Protein AF-A0A6M0H2L3-F1 (afdb_monomer)

Organism: NCBI:txid1465809

Mean predicted aligned error: 18.25 Å

Foldseek 3Di:
DALVVQLVVLLVLQVVQDDPVVSVVVSLVLVVQQLVCVVVVHGRVRSCVVVDHSNVVSVVVNVVVVVVVVPDPDDDDDDDPVVVVCVVVVVVCVVVVVVVCVVLPLVVLQVPPDDLVVLVVVLVVVVVVVPVVVVVVVVVLVVLVVVLVVLVVVLVVLLVVLVVVCVVPVVVSVVSNVVSVVSVVVSVVSVVVSVVVVVVVVVVVVVVVVVSVSSVSSSVVSVVVVVVVVVVVVVVVVVVVVVVVVVVVVVVPPPPPDD

pLDDT: mean 74.26, std 17.13, range [34.84, 97.0]

Radius of gyration: 32.37 Å; Cα contacts (8 Å, |Δi|>4): 93; chains: 1; bounding box: 73×39×124 Å

Structure (mmCIF, N/CA/C/O backbone):
data_AF-A0A6M0H2L3-F1
#
_entry.id   AF-A0A6M0H2L3-F1
#
loop_
_atom_site.group_PDB
_atom_site.id
_atom_site.type_symbol
_atom_site.label_atom_id
_atom_site.label_alt_id
_atom_site.label_comp_id
_atom_site.label_asym_id
_atom_site.label_entity_id
_atom_site.label_seq_id
_atom_site.pdbx_PDB_ins_code
_atom_site.Cartn_x
_atom_site.Cartn_y
_atom_site.Cartn_z
_atom_site.occupancy
_atom_site.B_iso_or_equiv
_atom_site.auth_seq_id
_atom_site.auth_comp_id
_atom_site.auth_asym_id
_atom_site.auth_atom_id
_atom_site.pdbx_PDB_model_num
ATOM 1 N N . MET A 1 1 ? -36.515 1.474 21.048 1.00 76.38 1 MET A N 1
ATOM 2 C CA . MET A 1 1 ? -35.548 0.559 20.406 1.00 76.38 1 MET A CA 1
ATOM 3 C C . MET A 1 1 ? -34.179 0.925 20.932 1.00 76.38 1 MET A C 1
ATOM 5 O O . MET A 1 1 ? -33.883 2.113 20.960 1.00 76.38 1 MET A O 1
ATOM 9 N N . ASN A 1 2 ? -33.389 -0.043 21.385 1.00 85.81 2 ASN A N 1
ATOM 10 C CA . ASN A 1 2 ? -32.029 0.212 21.884 1.00 85.81 2 ASN A CA 1
ATOM 11 C C . ASN A 1 2 ? -30.963 -0.064 20.802 1.00 85.81 2 ASN A C 1
ATOM 13 O O . ASN A 1 2 ? -31.273 -0.624 19.746 1.00 85.81 2 ASN A O 1
ATOM 17 N N . ARG A 1 3 ? -29.699 0.307 21.055 1.00 85.50 3 ARG A N 1
ATOM 18 C CA . ARG A 1 3 ? -28.571 0.054 20.135 1.00 85.50 3 ARG A CA 1
ATOM 19 C C . ARG A 1 3 ? -28.470 -1.407 19.684 1.00 85.50 3 ARG A C 1
ATOM 21 O O . ARG A 1 3 ? -28.213 -1.675 18.512 1.00 85.50 3 ARG A O 1
ATOM 28 N N . LYS A 1 4 ? -28.651 -2.356 20.605 1.00 84.19 4 LYS A N 1
ATOM 29 C CA . LYS A 1 4 ? -28.503 -3.793 20.329 1.00 84.19 4 LYS A CA 1
ATOM 30 C C . LYS A 1 4 ? -29.582 -4.282 19.362 1.00 84.19 4 LYS A C 1
ATOM 32 O O . LYS A 1 4 ? -29.254 -4.930 18.374 1.00 84.19 4 LYS A O 1
ATOM 37 N N . GLU A 1 5 ? -30.831 -3.898 19.604 1.00 85.44 5 GLU A N 1
ATOM 38 C CA . GLU A 1 5 ? -31.968 -4.181 18.724 1.00 85.44 5 GLU A CA 1
ATOM 39 C C . GLU A 1 5 ? -31.777 -3.545 17.342 1.00 85.44 5 GLU A C 1
ATOM 41 O O . GLU A 1 5 ? -32.009 -4.199 16.328 1.00 85.44 5 GLU A O 1
ATOM 46 N N . PHE A 1 6 ? -31.297 -2.296 17.282 1.00 91.62 6 PHE A N 1
ATOM 47 C CA . PHE A 1 6 ? -31.013 -1.618 16.015 1.00 91.62 6 PHE A CA 1
ATOM 48 C C . PHE A 1 6 ? -30.009 -2.408 15.162 1.00 91.62 6 PHE A C 1
ATOM 50 O O . PHE A 1 6 ? -30.259 -2.661 13.982 1.00 91.62 6 PHE A O 1
ATOM 57 N N . LEU A 1 7 ? -28.871 -2.790 15.753 1.00 90.88 7 LEU A N 1
ATOM 58 C CA . LEU A 1 7 ? -27.790 -3.480 15.046 1.00 90.88 7 LEU A CA 1
ATOM 59 C C . LEU A 1 7 ? -28.171 -4.915 14.667 1.00 90.88 7 LEU A C 1
ATOM 61 O O . LEU A 1 7 ? -27.765 -5.386 13.609 1.00 90.88 7 LEU A O 1
ATOM 65 N N . GLU A 1 8 ? -28.965 -5.600 15.489 1.00 91.00 8 GLU A N 1
ATOM 66 C CA . GLU A 1 8 ? -29.461 -6.946 15.190 1.00 91.00 8 GLU A CA 1
ATOM 67 C C . GLU A 1 8 ? -30.428 -6.939 14.002 1.00 91.00 8 GLU A C 1
ATOM 69 O O . GLU A 1 8 ? -30.246 -7.704 13.056 1.00 91.00 8 GLU A O 1
ATOM 74 N N . ILE A 1 9 ? -31.379 -6.001 13.990 1.00 90.38 9 ILE A N 1
ATOM 75 C CA . ILE A 1 9 ? -32.305 -5.813 12.869 1.00 90.38 9 ILE A CA 1
ATOM 76 C C . ILE A 1 9 ? -31.536 -5.430 11.598 1.00 90.38 9 ILE A C 1
ATOM 78 O O . ILE A 1 9 ? -31.794 -5.971 10.524 1.00 90.38 9 ILE A O 1
ATOM 82 N N . LEU A 1 10 ? -30.572 -4.509 11.701 1.00 90.94 10 LEU A N 1
ATOM 83 C CA . LEU A 1 10 ? -29.733 -4.120 10.569 1.00 90.94 10 LEU A CA 1
ATOM 84 C C . LEU A 1 10 ? -28.938 -5.316 10.027 1.00 90.94 10 LEU A C 1
ATOM 86 O O . LEU A 1 10 ? -28.869 -5.502 8.814 1.00 90.94 10 LEU A O 1
ATOM 90 N N . ARG A 1 11 ? -28.371 -6.142 10.912 1.00 90.06 11 ARG A N 1
ATOM 91 C CA . ARG A 1 11 ? -27.605 -7.335 10.541 1.00 90.06 11 ARG A CA 1
ATOM 92 C C . ARG A 1 11 ? -28.459 -8.317 9.755 1.00 90.06 11 ARG A C 1
ATOM 94 O O . ARG A 1 11 ? -28.023 -8.755 8.696 1.00 90.06 11 ARG A O 1
ATOM 101 N N . ASP A 1 12 ? -29.661 -8.604 10.242 1.00 91.19 12 ASP A N 1
ATOM 102 C CA . ASP A 1 12 ? -30.597 -9.524 9.594 1.00 91.19 12 ASP A CA 1
ATOM 103 C C . ASP A 1 12 ? -30.925 -9.062 8.164 1.00 91.19 12 ASP A C 1
ATOM 105 O O . ASP A 1 12 ? -30.749 -9.802 7.196 1.00 91.19 12 ASP A O 1
ATOM 109 N N . TYR A 1 13 ? -31.233 -7.771 7.990 1.00 89.50 13 TYR A N 1
ATOM 110 C CA . TYR A 1 13 ? -31.478 -7.207 6.660 1.00 89.50 13 TYR A CA 1
ATOM 111 C C . TYR A 1 13 ? -30.255 -7.235 5.732 1.00 89.50 13 TYR A C 1
ATOM 113 O O . TYR A 1 13 ? -30.426 -7.241 4.508 1.00 89.50 13 TYR A O 1
ATOM 121 N N . LEU A 1 14 ? -29.033 -7.210 6.264 1.00 87.50 14 LEU A N 1
ATOM 122 C CA . LEU A 1 14 ? -27.796 -7.227 5.478 1.00 87.50 14 LEU A CA 1
ATOM 123 C C . LEU A 1 14 ? -27.347 -8.655 5.120 1.00 87.50 14 LEU A C 1
ATOM 125 O O . LEU A 1 14 ? -26.803 -8.851 4.030 1.00 87.50 14 LEU A O 1
ATOM 129 N N . SER A 1 15 ? -27.611 -9.645 5.976 1.00 85.06 15 SER A N 1
ATOM 130 C CA . SER A 1 15 ? -27.212 -11.049 5.780 1.00 85.06 15 SER A CA 1
ATOM 131 C C . SER A 1 15 ? -27.788 -11.685 4.511 1.00 85.06 15 SER A C 1
ATOM 133 O O . SER A 1 15 ? -27.144 -12.543 3.910 1.00 85.06 15 SER A O 1
ATOM 135 N N . ASP A 1 16 ? -28.938 -11.210 4.032 1.00 81.25 16 ASP A N 1
ATOM 136 C CA . ASP A 1 16 ? -29.541 -11.670 2.773 1.00 81.25 16 ASP A CA 1
ATOM 137 C C . ASP A 1 16 ? -28.786 -11.233 1.507 1.00 81.25 16 ASP A C 1
ATOM 139 O O . ASP A 1 16 ? -29.055 -11.727 0.411 1.00 81.25 16 ASP A O 1
ATOM 143 N N . SER A 1 17 ? -27.918 -10.224 1.592 1.00 76.38 17 SER A N 1
ATOM 144 C CA . SER A 1 17 ? -27.345 -9.573 0.401 1.00 76.38 17 SER A CA 1
ATOM 145 C C . SER A 1 17 ? -25.836 -9.377 0.456 1.00 76.38 17 SER A C 1
ATOM 147 O O . SER A 1 17 ? -25.240 -9.083 -0.576 1.00 76.38 17 SER A O 1
ATOM 149 N N . PHE A 1 18 ? -25.217 -9.575 1.618 1.00 78.00 18 PHE A N 1
ATOM 150 C CA . PHE A 1 18 ? -23.784 -9.402 1.828 1.00 78.00 18 PHE A CA 1
ATOM 151 C C . PHE A 1 18 ? -23.175 -10.650 2.453 1.00 78.00 18 PHE A C 1
ATOM 153 O O . PHE A 1 18 ? -23.846 -11.420 3.138 1.00 78.00 18 PHE A O 1
ATOM 160 N N . SER A 1 19 ? -21.882 -10.872 2.226 1.00 74.56 19 SER A N 1
ATOM 161 C CA . SER A 1 19 ? -21.176 -11.940 2.929 1.00 74.56 19 SER A CA 1
ATOM 162 C C . SER A 1 19 ? -21.039 -11.611 4.417 1.00 74.56 19 SER A C 1
ATOM 164 O O . SER A 1 19 ? -20.916 -10.449 4.788 1.00 74.56 19 SER A O 1
ATOM 166 N N . GLU A 1 20 ? -20.950 -12.625 5.282 1.00 68.62 20 GLU A N 1
ATOM 167 C CA . GLU A 1 20 ? -20.770 -12.424 6.735 1.00 68.62 20 GLU A CA 1
ATOM 168 C C . GLU A 1 20 ? -19.616 -11.473 7.106 1.00 68.62 20 GLU A C 1
ATOM 170 O O . GLU A 1 20 ? -19.663 -10.809 8.139 1.00 68.62 20 GLU A O 1
ATOM 175 N N . ASN A 1 21 ? -18.568 -11.388 6.278 1.00 56.59 21 ASN A N 1
ATOM 176 C CA . ASN A 1 21 ? -17.474 -10.446 6.517 1.00 56.59 21 ASN A CA 1
ATOM 177 C C . ASN A 1 21 ? -17.897 -8.999 6.234 1.00 56.59 21 ASN A C 1
ATOM 179 O O . ASN A 1 21 ? -17.605 -8.125 7.038 1.00 56.59 21 ASN A O 1
ATOM 183 N N . GLU A 1 22 ? -18.596 -8.762 5.125 1.00 68.31 22 GLU A N 1
ATOM 184 C CA . GLU A 1 22 ? -19.101 -7.439 4.745 1.00 68.31 22 GLU A CA 1
ATOM 185 C C . GLU A 1 22 ? -20.187 -6.976 5.712 1.00 68.31 22 GLU A C 1
ATOM 187 O O . GLU A 1 22 ? -20.139 -5.846 6.182 1.00 68.31 22 GLU A O 1
ATOM 192 N N . VAL A 1 23 ? -21.105 -7.873 6.091 1.00 78.00 23 VAL A N 1
ATOM 193 C CA . VAL A 1 23 ? -22.093 -7.607 7.143 1.00 78.00 23 VAL A CA 1
ATOM 194 C C . VAL A 1 23 ? -21.379 -7.211 8.433 1.00 78.00 23 VAL A C 1
ATOM 196 O O . VAL A 1 23 ? -21.709 -6.193 9.030 1.00 78.00 23 VAL A O 1
ATOM 199 N N . SER A 1 24 ? -20.367 -7.974 8.857 1.00 73.69 24 SER A N 1
ATOM 200 C CA . SER A 1 24 ? -19.621 -7.666 10.079 1.00 73.69 24 SER A CA 1
ATOM 201 C C . SER A 1 24 ? -18.865 -6.339 10.016 1.00 73.69 24 SER A C 1
ATOM 203 O O . SER A 1 24 ? -18.685 -5.725 11.067 1.00 73.69 24 SER A O 1
ATOM 205 N N . ASP A 1 25 ? -18.374 -5.932 8.848 1.00 73.12 25 ASP A N 1
ATOM 206 C CA . ASP A 1 25 ? -17.677 -4.658 8.684 1.00 73.12 25 ASP A CA 1
ATOM 207 C C . ASP A 1 25 ? -18.675 -3.490 8.703 1.00 73.12 25 ASP A C 1
ATOM 209 O O . ASP A 1 25 ? -18.479 -2.554 9.471 1.00 73.12 25 ASP A O 1
ATOM 213 N N . ILE A 1 26 ? -19.808 -3.604 8.002 1.00 81.56 26 ILE A N 1
ATOM 214 C CA . ILE A 1 26 ? -20.885 -2.600 8.040 1.00 81.56 26 ILE A CA 1
ATOM 215 C C . ILE A 1 26 ? -21.424 -2.432 9.465 1.00 81.56 26 ILE A C 1
ATOM 217 O O . ILE A 1 26 ? -21.546 -1.315 9.959 1.00 81.56 26 ILE A O 1
ATOM 221 N N . ILE A 1 27 ? -21.725 -3.534 10.158 1.00 87.88 27 ILE A N 1
ATOM 222 C CA . ILE A 1 27 ? -22.229 -3.478 11.536 1.00 87.88 27 ILE A CA 1
ATOM 223 C C . ILE A 1 27 ? -21.221 -2.801 12.468 1.00 87.88 27 ILE A C 1
ATOM 225 O O . ILE A 1 27 ? -21.632 -2.027 13.329 1.00 87.88 27 ILE A O 1
ATOM 229 N N . ARG A 1 28 ? -19.915 -3.018 12.266 1.00 81.62 28 ARG A N 1
ATOM 230 C CA . ARG A 1 28 ? -18.865 -2.358 13.054 1.00 81.62 28 ARG A CA 1
ATOM 231 C C . ARG A 1 28 ? -18.855 -0.842 12.852 1.00 81.62 28 ARG A C 1
ATOM 233 O O . ARG A 1 28 ? -18.643 -0.122 13.823 1.00 81.62 28 ARG A O 1
ATOM 240 N N . ASP A 1 29 ? -19.092 -0.363 11.634 1.00 81.38 29 ASP A N 1
ATOM 241 C CA . ASP A 1 29 ? -19.128 1.074 11.338 1.00 81.38 29 ASP A CA 1
ATOM 242 C C . ASP A 1 29 ? -20.314 1.760 12.035 1.00 81.38 29 ASP A C 1
ATOM 244 O O . ASP A 1 29 ? -20.161 2.820 12.648 1.00 81.38 29 ASP A O 1
ATOM 248 N N . TYR A 1 30 ? -21.492 1.127 12.011 1.00 85.62 30 TYR A N 1
ATOM 249 C CA . TYR A 1 30 ? -22.660 1.631 12.738 1.00 85.62 30 TYR A CA 1
ATOM 250 C C . TYR A 1 30 ? -22.474 1.532 14.255 1.00 85.62 30 TYR A C 1
ATOM 252 O O . TYR A 1 30 ? -22.852 2.451 14.975 1.00 85.62 30 TYR A O 1
ATOM 260 N N . GLU A 1 31 ? -21.839 0.474 14.758 1.00 84.56 31 GLU A N 1
ATOM 261 C CA . GLU A 1 31 ? -21.476 0.358 16.173 1.00 84.56 31 GLU A CA 1
ATOM 262 C C . GLU A 1 31 ? -20.514 1.483 16.612 1.00 84.56 31 GLU A C 1
ATOM 264 O O . GLU A 1 31 ? -20.735 2.097 17.656 1.00 84.56 31 GLU A O 1
ATOM 269 N N . GLU A 1 32 ? -19.511 1.839 15.794 1.00 81.00 32 GLU A N 1
ATOM 270 C CA . GLU A 1 32 ? -18.632 2.999 16.036 1.00 81.00 32 GLU A CA 1
ATOM 271 C C . GLU A 1 32 ? -19.426 4.315 16.075 1.00 81.00 32 GLU A C 1
ATOM 273 O O . GLU A 1 32 ? -19.153 5.176 16.914 1.00 81.00 32 GLU A O 1
ATOM 278 N N . PHE A 1 33 ? -20.450 4.470 15.231 1.00 81.75 33 PHE A N 1
ATOM 279 C CA . PHE A 1 33 ? -21.332 5.640 15.262 1.00 81.75 33 PHE A CA 1
ATOM 280 C C . PHE A 1 33 ? -22.094 5.761 16.588 1.00 81.75 33 PHE A C 1
ATOM 282 O O . PHE A 1 33 ? -22.128 6.839 17.185 1.00 81.75 33 PHE A O 1
ATOM 289 N N . PHE A 1 34 ? -22.656 4.654 17.083 1.00 84.31 34 PHE A N 1
ATOM 290 C CA . PHE A 1 34 ? -23.323 4.628 18.385 1.00 84.31 34 PHE A CA 1
ATOM 291 C C . PHE A 1 34 ? -22.373 4.967 19.531 1.00 84.31 34 PHE A C 1
ATOM 293 O O . PHE A 1 34 ? -22.705 5.781 20.389 1.00 84.31 34 PHE A O 1
ATOM 300 N N . LEU A 1 35 ? -21.171 4.395 19.520 1.00 77.44 35 LEU A N 1
ATOM 301 C CA . LEU A 1 35 ? -20.162 4.674 20.538 1.00 77.44 35 LEU A CA 1
ATOM 302 C C . LEU A 1 35 ? -19.713 6.144 20.514 1.00 77.44 35 LEU A C 1
ATOM 304 O O . LEU A 1 35 ? -19.435 6.715 21.565 1.00 77.44 35 LEU A O 1
ATOM 308 N N . ASN A 1 36 ? -19.639 6.777 19.337 1.00 75.62 36 ASN A N 1
ATOM 309 C CA . ASN A 1 36 ? -19.290 8.197 19.227 1.00 75.62 36 ASN A CA 1
ATOM 310 C C . ASN A 1 36 ? -20.392 9.073 19.836 1.00 75.62 36 ASN A C 1
ATOM 312 O O . ASN A 1 36 ? -20.087 9.996 20.585 1.00 75.62 36 ASN A O 1
ATOM 316 N N . GLY A 1 37 ? -21.662 8.753 19.570 1.00 78.31 37 GLY A N 1
ATOM 317 C CA . GLY A 1 37 ? -22.794 9.458 20.173 1.00 78.31 37 GLY A CA 1
ATOM 318 C C . GLY A 1 37 ? -22.851 9.303 21.696 1.00 78.31 37 GLY A C 1
ATOM 319 O O . GLY A 1 37 ? -23.100 10.282 22.395 1.00 78.31 37 GLY A O 1
ATOM 320 N N . GLU A 1 38 ? -22.544 8.113 22.214 1.00 78.38 38 GLU A N 1
ATOM 321 C CA . GLU A 1 38 ? -22.467 7.849 23.657 1.00 78.38 38 GLU A CA 1
ATOM 322 C C . GLU A 1 38 ? -21.340 8.662 24.323 1.00 78.38 38 GLU A C 1
ATOM 324 O O . GLU A 1 38 ? -21.546 9.262 25.377 1.00 78.38 38 GLU A O 1
ATOM 329 N N . LEU A 1 39 ? -20.170 8.782 23.677 1.00 68.56 39 LEU A N 1
ATOM 330 C CA . LEU A 1 39 ? -19.074 9.646 24.149 1.00 68.56 39 LEU A CA 1
ATOM 331 C C . LEU A 1 39 ? -19.423 11.143 24.128 1.00 68.56 39 LEU A C 1
ATOM 333 O O . LEU A 1 39 ? -18.859 11.910 24.906 1.00 68.56 39 LEU A O 1
ATOM 337 N N . GLU A 1 40 ? -20.332 11.560 23.248 1.00 73.44 40 GLU A N 1
ATOM 338 C CA . GLU A 1 40 ? -20.878 12.921 23.193 1.00 73.44 40 GLU A CA 1
ATOM 339 C C . GLU A 1 40 ? -22.026 13.148 24.196 1.00 73.44 40 GLU A C 1
ATOM 341 O O . GLU A 1 40 ? -22.592 14.240 24.241 1.00 73.44 40 GLU A O 1
ATOM 346 N N . GLY A 1 41 ? -22.383 12.139 24.999 1.00 73.81 41 GLY A N 1
ATOM 347 C CA . GLY A 1 41 ? -23.463 12.215 25.985 1.00 73.81 41 GLY A CA 1
ATOM 348 C C . GLY A 1 41 ? -24.872 12.091 25.394 1.00 73.81 41 GLY A C 1
ATOM 349 O O . GLY A 1 41 ? -25.844 12.457 26.052 1.00 73.81 41 GLY A O 1
ATOM 350 N N . LYS A 1 42 ? -25.014 11.601 24.155 1.00 82.50 42 LYS A N 1
ATOM 351 C CA . LYS A 1 42 ? -26.319 11.375 23.513 1.00 82.50 42 LYS A CA 1
ATOM 352 C C . LYS A 1 42 ? -26.884 10.011 23.907 1.00 82.50 42 LYS A C 1
ATOM 354 O O . LYS A 1 42 ? -26.154 9.026 23.968 1.00 82.50 42 LYS A O 1
ATOM 359 N N . SER A 1 43 ? -28.200 9.943 24.108 1.00 83.56 43 SER A N 1
ATOM 360 C CA . SER A 1 43 ? -28.907 8.676 24.328 1.00 83.56 43 SER A CA 1
ATOM 361 C C . SER A 1 43 ? -29.033 7.861 23.036 1.00 83.56 43 SER A C 1
ATOM 363 O O . SER A 1 43 ? -29.122 8.428 21.942 1.00 83.56 43 SER A O 1
ATOM 365 N N . ASP A 1 44 ? -29.130 6.533 23.165 1.00 82.06 44 ASP A N 1
ATOM 366 C CA . ASP A 1 44 ? -29.370 5.602 22.049 1.00 82.06 44 ASP A CA 1
ATOM 367 C C . ASP A 1 44 ? -30.534 6.048 21.152 1.00 82.06 44 ASP A C 1
ATOM 369 O O . ASP A 1 44 ? -30.438 5.996 19.929 1.00 82.06 44 ASP A O 1
ATOM 373 N N . GLU A 1 45 ? -31.621 6.543 21.742 1.00 85.06 45 GLU A N 1
ATOM 374 C CA . GLU A 1 45 ? -32.814 7.002 21.020 1.00 85.06 45 GLU A CA 1
ATOM 375 C C . GLU A 1 45 ? -32.530 8.215 20.125 1.00 85.06 45 GLU A C 1
ATOM 377 O O . GLU A 1 45 ? -33.016 8.296 18.992 1.00 85.06 45 GLU A O 1
ATOM 382 N N . THR A 1 46 ? -31.692 9.136 20.604 1.00 83.81 46 THR A N 1
ATOM 383 C CA . THR A 1 46 ? -31.273 10.330 19.857 1.00 83.81 46 THR A CA 1
ATOM 384 C C . THR A 1 46 ? -30.376 9.939 18.681 1.00 83.81 46 THR A C 1
ATOM 386 O O . THR A 1 46 ? -30.497 10.474 17.575 1.00 83.81 46 THR A O 1
ATOM 389 N N . ILE A 1 47 ? -29.496 8.961 18.901 1.00 86.06 47 ILE A N 1
ATOM 390 C CA . ILE A 1 47 ? -28.592 8.425 17.881 1.00 86.06 47 ILE A CA 1
ATOM 391 C C . ILE A 1 47 ? -29.388 7.670 16.806 1.00 86.06 47 ILE A C 1
ATOM 393 O O . ILE A 1 47 ? -29.198 7.920 15.617 1.00 86.06 47 ILE A O 1
ATOM 397 N N . ILE A 1 48 ? -30.338 6.816 17.203 1.00 88.81 48 ILE A N 1
ATO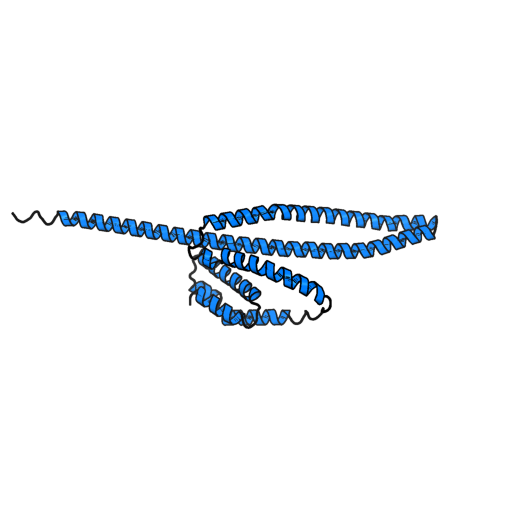M 398 C CA . ILE A 1 48 ? -31.232 6.083 16.287 1.00 88.81 48 ILE A CA 1
ATOM 399 C C . ILE A 1 48 ? -32.046 7.054 15.434 1.00 88.81 48 ILE A C 1
ATOM 401 O O . ILE A 1 48 ? -32.140 6.881 14.220 1.00 88.81 48 ILE A O 1
ATOM 405 N N . SER A 1 49 ? -32.588 8.107 16.047 1.00 84.31 49 SER A N 1
ATOM 406 C CA . SER A 1 49 ? -33.346 9.139 15.331 1.00 84.31 49 SER A CA 1
ATOM 407 C C . SER A 1 49 ? -32.491 9.869 14.290 1.00 84.31 49 SER A C 1
ATOM 409 O O . SER A 1 49 ? -32.998 10.252 13.239 1.00 84.31 49 SER A O 1
ATOM 411 N N . SER A 1 50 ? -31.188 10.014 14.554 1.00 84.19 50 SER A N 1
ATOM 412 C CA . SER A 1 50 ? -30.226 10.637 13.635 1.00 84.19 50 SER A CA 1
ATOM 413 C C . SER A 1 50 ? -29.824 9.712 12.479 1.00 84.19 50 SER A C 1
ATOM 415 O O . SER A 1 50 ? -29.563 10.182 11.375 1.00 84.19 50 SER A O 1
ATOM 417 N N . LEU A 1 51 ? -29.774 8.400 12.725 1.00 84.88 51 LEU A N 1
ATOM 418 C CA . LEU A 1 51 ? -29.434 7.376 11.731 1.00 84.88 51 LEU A CA 1
ATOM 419 C C . LEU A 1 51 ? -30.611 7.009 10.815 1.00 84.88 51 LEU A C 1
ATOM 421 O O . LEU A 1 51 ? -30.405 6.621 9.666 1.00 84.88 51 LEU A O 1
ATOM 425 N N . GLY A 1 52 ? -31.844 7.118 11.311 1.00 85.44 52 GLY A N 1
ATOM 426 C CA . GLY A 1 52 ? -33.043 6.674 10.605 1.00 85.44 52 GLY A CA 1
ATOM 427 C C . GLY A 1 52 ? -33.328 5.182 10.808 1.00 85.44 52 GLY A C 1
ATOM 428 O O . GLY A 1 52 ? -32.926 4.585 11.803 1.00 85.44 52 GLY A O 1
ATOM 429 N N . SER A 1 53 ? -34.080 4.558 9.892 1.00 88.88 53 SER A N 1
ATOM 430 C CA . SER A 1 53 ? -34.496 3.157 10.064 1.00 88.88 53 SER A CA 1
ATOM 431 C C . SER A 1 53 ? -33.426 2.162 9.571 1.00 88.88 53 SER A C 1
ATOM 433 O O . SER A 1 53 ? -32.896 2.344 8.468 1.00 88.88 53 SER A O 1
ATOM 435 N N . PRO A 1 54 ? -33.156 1.062 10.306 1.00 88.56 54 PRO A N 1
ATOM 436 C CA . PRO A 1 54 ? -32.168 0.052 9.900 1.00 88.56 54 PRO A CA 1
ATOM 437 C C . PRO A 1 54 ? -32.521 -0.606 8.556 1.00 88.56 54 PRO A C 1
ATOM 439 O O . PRO A 1 54 ? -31.645 -0.931 7.756 1.00 88.56 54 PRO A O 1
ATOM 442 N N . LYS A 1 55 ? -33.817 -0.726 8.248 1.00 88.25 55 LYS A N 1
ATOM 443 C CA . LYS A 1 55 ? -34.304 -1.244 6.964 1.00 88.25 55 LYS A CA 1
ATOM 444 C C . LYS A 1 55 ? -33.974 -0.313 5.793 1.00 88.25 55 LYS A C 1
ATOM 446 O O . LYS A 1 55 ? -33.610 -0.786 4.717 1.00 88.25 55 LYS A O 1
ATOM 451 N N . THR A 1 56 ? -34.111 1.001 5.986 1.00 88.25 56 THR A N 1
ATOM 452 C CA . THR A 1 56 ? -33.775 2.002 4.959 1.00 88.25 56 THR A CA 1
ATOM 453 C C . THR A 1 56 ? -32.284 1.958 4.653 1.00 88.25 56 THR A C 1
ATOM 455 O O . THR A 1 56 ? -31.907 1.818 3.493 1.00 88.25 56 THR A O 1
ATOM 458 N N . ILE A 1 57 ? -31.460 1.952 5.703 1.00 88.31 57 ILE A N 1
ATOM 459 C CA . ILE A 1 57 ? -30.002 1.853 5.611 1.00 88.31 57 ILE A CA 1
ATOM 460 C C . ILE A 1 57 ? -29.580 0.613 4.815 1.00 88.31 57 ILE A C 1
ATOM 462 O O . ILE A 1 57 ? -28.826 0.720 3.849 1.00 88.31 57 ILE A O 1
ATOM 466 N N . ALA A 1 58 ? -30.110 -0.563 5.167 1.00 88.62 58 ALA A N 1
ATOM 467 C CA . ALA A 1 58 ? -29.786 -1.801 4.465 1.00 88.62 58 ALA A CA 1
ATOM 468 C C . ALA A 1 58 ? -30.157 -1.742 2.974 1.00 88.62 58 ALA A C 1
ATOM 470 O O . ALA A 1 58 ? -29.392 -2.193 2.123 1.00 88.62 58 ALA A O 1
ATOM 471 N N . ASN A 1 59 ? -31.313 -1.168 2.636 1.00 86.81 59 ASN A N 1
ATOM 472 C CA . ASN A 1 59 ? -31.741 -1.024 1.244 1.00 86.81 59 ASN A CA 1
ATOM 473 C C . ASN A 1 59 ? -30.867 -0.046 0.450 1.00 86.81 59 ASN A C 1
ATOM 475 O O . ASN A 1 59 ? -30.595 -0.293 -0.728 1.00 86.81 59 ASN A O 1
ATOM 479 N N . ASP A 1 60 ? -30.416 1.038 1.076 1.00 86.12 60 ASP A N 1
ATOM 480 C CA . ASP A 1 60 ? -29.528 2.009 0.442 1.00 86.12 60 ASP A CA 1
ATOM 481 C C . ASP A 1 60 ? -28.143 1.399 0.177 1.00 86.12 60 ASP A C 1
ATOM 483 O O . ASP A 1 60 ? -27.671 1.454 -0.961 1.00 86.12 60 ASP A O 1
ATOM 487 N N . LEU A 1 61 ? -27.572 0.678 1.150 1.00 85.94 61 LEU A N 1
ATOM 488 C CA . LEU A 1 61 ? -26.322 -0.083 0.995 1.00 85.94 61 LEU A CA 1
ATOM 489 C C . LEU A 1 61 ? -26.410 -1.123 -0.134 1.00 85.94 61 LEU A C 1
ATOM 491 O O . LEU A 1 61 ? -25.508 -1.234 -0.968 1.00 85.94 61 LEU A O 1
ATOM 495 N N . LYS A 1 62 ? -27.527 -1.862 -0.218 1.00 86.31 62 LYS A N 1
ATOM 496 C CA . LYS A 1 62 ? -27.793 -2.814 -1.317 1.00 86.31 62 LYS A CA 1
ATOM 497 C C . LYS A 1 62 ? -27.833 -2.119 -2.674 1.00 86.31 62 LYS A C 1
ATOM 499 O O . LYS A 1 62 ? -27.320 -2.652 -3.659 1.00 86.31 62 LYS A O 1
ATOM 504 N N . ARG A 1 63 ? -28.438 -0.932 -2.747 1.00 81.88 63 ARG A N 1
ATOM 505 C CA . ARG A 1 63 ? -28.546 -0.151 -3.986 1.00 81.88 63 ARG A CA 1
ATOM 506 C C . ARG A 1 63 ? -27.194 0.408 -4.429 1.00 81.88 63 ARG A C 1
ATOM 508 O O . ARG A 1 63 ? -26.928 0.433 -5.631 1.00 81.88 63 ARG A O 1
ATOM 515 N N . GLU A 1 64 ? -26.360 0.836 -3.487 1.00 75.19 64 GLU A N 1
ATOM 516 C CA . GLU A 1 64 ? -25.009 1.328 -3.759 1.00 75.19 64 GLU A CA 1
ATOM 517 C C . GLU A 1 64 ? -24.093 0.212 -4.263 1.00 75.19 64 GLU A C 1
ATOM 519 O O . GLU A 1 64 ? -23.495 0.361 -5.327 1.00 75.19 64 GLU A O 1
ATOM 524 N N . MET A 1 65 ? -24.063 -0.949 -3.602 1.00 65.88 65 MET A N 1
ATOM 525 C CA . MET A 1 65 ? -23.232 -2.073 -4.055 1.00 65.88 65 MET A CA 1
ATOM 526 C C . MET A 1 65 ? -23.697 -2.667 -5.389 1.00 65.88 65 MET A C 1
ATOM 528 O O . MET A 1 65 ? -22.871 -2.938 -6.261 1.00 65.88 65 MET A O 1
ATOM 532 N N . LYS A 1 66 ? -25.011 -2.735 -5.641 1.00 63.00 66 LYS A N 1
ATOM 533 C CA . LYS A 1 66 ? -25.543 -3.190 -6.937 1.00 63.00 66 LYS A CA 1
ATOM 534 C C . LYS A 1 66 ? -25.164 -2.272 -8.111 1.00 63.00 66 LYS A C 1
ATOM 536 O O . LYS A 1 66 ? -25.132 -2.736 -9.248 1.00 63.00 66 LYS A O 1
ATOM 541 N N . LYS A 1 67 ? -24.866 -0.988 -7.871 1.00 54.41 67 LYS A N 1
ATOM 542 C CA . LYS A 1 67 ? -24.310 -0.084 -8.899 1.00 54.41 67 LYS A CA 1
ATOM 543 C C . LYS A 1 67 ? -22.816 -0.323 -9.144 1.00 54.41 67 LYS A C 1
ATOM 545 O O . LYS A 1 67 ? -22.355 -0.109 -10.263 1.00 54.41 67 LYS A O 1
ATOM 550 N N . SER A 1 68 ? -22.085 -0.792 -8.136 1.00 48.03 68 SER A N 1
ATOM 551 C CA . SER A 1 68 ? -20.649 -1.098 -8.195 1.00 48.03 68 SER A CA 1
ATOM 552 C C . SER A 1 68 ? -20.342 -2.409 -8.931 1.00 48.03 68 SER A C 1
ATOM 554 O O . SER A 1 68 ? -19.326 -2.505 -9.619 1.00 48.03 68 SER A O 1
ATOM 556 N N . ASP A 1 69 ? -21.240 -3.395 -8.847 1.00 44.31 69 ASP A N 1
ATOM 557 C CA . ASP A 1 69 ? -21.046 -4.743 -9.412 1.00 44.31 69 ASP A CA 1
ATOM 558 C C . ASP A 1 69 ? -21.265 -4.854 -10.933 1.00 44.31 69 ASP A C 1
ATOM 560 O O . ASP A 1 69 ? -20.942 -5.875 -11.542 1.00 44.31 69 ASP A O 1
ATOM 564 N N . VAL A 1 70 ? -21.765 -3.805 -11.596 1.00 45.50 70 VAL A N 1
ATOM 565 C CA . VAL A 1 70 ? -22.002 -3.829 -13.055 1.00 45.50 70 VAL A CA 1
ATOM 566 C C . VAL A 1 70 ? -20.693 -3.708 -13.867 1.00 45.50 70 VAL A C 1
ATOM 568 O O . VAL A 1 70 ? -20.689 -3.996 -15.060 1.00 45.50 70 VAL A O 1
ATOM 571 N N . ASN A 1 71 ? -19.556 -3.370 -13.240 1.00 41.47 71 ASN A N 1
ATOM 572 C CA . ASN A 1 71 ? -18.299 -3.039 -13.935 1.00 41.47 71 ASN A CA 1
ATOM 573 C C . ASN A 1 71 ? -17.132 -4.038 -13.775 1.00 41.47 71 ASN A C 1
ATOM 575 O O . ASN A 1 71 ? -16.007 -3.720 -14.159 1.00 41.47 71 ASN A O 1
ATOM 579 N N . SER A 1 72 ? -17.338 -5.244 -13.238 1.00 39.06 72 SER A N 1
ATOM 580 C CA . SER A 1 72 ? -16.214 -6.141 -12.900 1.00 39.06 72 SER A CA 1
ATOM 581 C C . SER A 1 72 ? -16.396 -7.600 -13.335 1.00 39.06 72 SER A C 1
ATOM 583 O O . SER A 1 72 ? -16.075 -8.532 -12.604 1.00 39.06 72 SER A O 1
ATOM 585 N N . ASN A 1 73 ? -16.819 -7.835 -14.580 1.00 35.81 73 ASN A N 1
ATOM 586 C CA . ASN A 1 73 ? -16.828 -9.180 -15.171 1.00 35.81 73 ASN A CA 1
ATOM 587 C C . ASN A 1 73 ? -15.722 -9.378 -16.216 1.00 35.81 73 ASN A C 1
ATOM 589 O O . ASN A 1 73 ? -16.000 -9.559 -17.398 1.00 35.81 73 ASN A O 1
ATOM 593 N N . GLN A 1 74 ? -14.454 -9.419 -15.786 1.00 37.88 74 GLN A N 1
ATOM 594 C CA . GLN A 1 74 ? -13.398 -10.021 -16.609 1.00 37.88 74 GLN A CA 1
ATOM 595 C C . GLN A 1 74 ? -12.180 -10.491 -15.793 1.00 37.88 74 GLN A C 1
ATOM 597 O O . GLN A 1 74 ? -11.265 -9.720 -15.530 1.00 37.88 74 GLN A O 1
ATOM 602 N N . LYS A 1 75 ? -12.158 -11.782 -15.421 1.00 34.84 75 LYS A N 1
ATOM 603 C CA . LYS A 1 75 ? -10.987 -12.693 -15.503 1.00 34.84 75 LYS A CA 1
ATOM 604 C C . LYS A 1 75 ? -11.244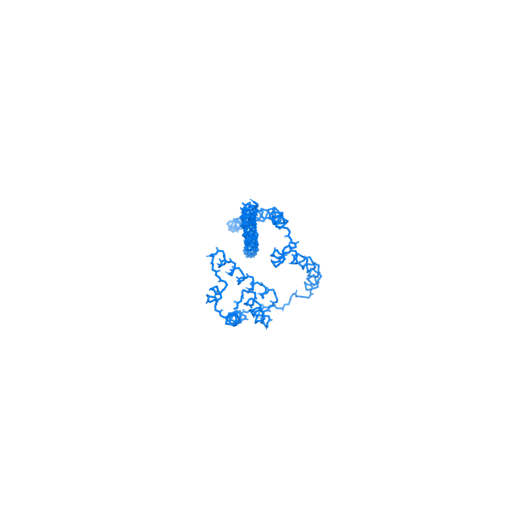 -13.992 -14.734 1.00 34.84 75 LYS A C 1
ATOM 606 O O . LYS A 1 75 ? -11.220 -14.034 -13.508 1.00 34.84 75 LYS A O 1
ATOM 611 N N . LYS A 1 76 ? -11.400 -15.089 -15.472 1.00 41.91 76 LYS A N 1
ATOM 612 C CA . LYS A 1 76 ? -11.270 -16.461 -14.972 1.00 41.91 76 LYS A CA 1
ATOM 613 C C . LYS A 1 76 ? -10.328 -17.183 -15.927 1.00 41.91 76 LYS A C 1
ATOM 615 O O . LYS A 1 76 ? -10.765 -17.425 -17.038 1.00 41.91 76 LYS A O 1
ATOM 620 N N . ASP A 1 77 ? -9.080 -17.454 -15.522 1.00 49.53 77 ASP A N 1
ATOM 621 C CA . ASP A 1 77 ? -8.458 -18.790 -15.680 1.00 49.53 77 ASP A CA 1
ATOM 622 C C . ASP A 1 77 ? -7.016 -18.912 -15.123 1.00 49.53 77 ASP A C 1
ATOM 624 O O . ASP A 1 77 ? -6.063 -19.172 -15.843 1.00 49.53 77 ASP A O 1
ATOM 628 N N . TYR A 1 78 ? -6.822 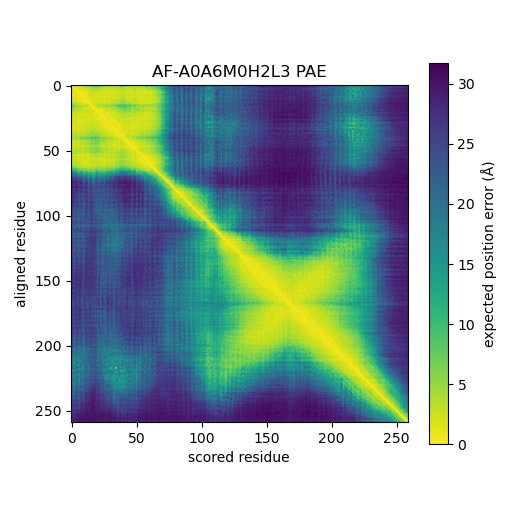-18.757 -13.806 1.00 44.44 78 TYR A N 1
ATOM 629 C CA . TYR A 1 78 ? -5.561 -19.173 -13.138 1.00 44.44 78 TYR A CA 1
ATOM 630 C C . TYR A 1 78 ? -5.811 -19.893 -11.794 1.00 44.44 78 TYR A C 1
ATOM 632 O O . TYR A 1 78 ? -4.939 -20.011 -10.936 1.00 44.44 78 TYR A O 1
ATOM 640 N N . GLY A 1 79 ? -7.045 -20.358 -11.569 1.00 48.78 79 GLY A N 1
ATOM 641 C CA . GLY A 1 79 ? -7.583 -20.604 -10.228 1.00 48.78 79 GLY A CA 1
ATOM 642 C C . GLY A 1 79 ? -7.599 -22.047 -9.725 1.00 48.78 79 GLY A C 1
ATOM 643 O O . GLY A 1 79 ? -8.191 -22.271 -8.678 1.00 48.78 79 GLY A O 1
ATOM 644 N N . ARG A 1 80 ? -7.039 -23.053 -10.411 1.00 54.12 80 ARG A N 1
ATOM 645 C CA . ARG A 1 80 ? -7.158 -24.453 -9.930 1.00 54.12 80 ARG A CA 1
ATOM 646 C C . ARG A 1 80 ? -6.072 -24.867 -8.936 1.00 54.12 80 ARG A C 1
ATOM 648 O O . ARG A 1 80 ? -6.396 -25.501 -7.935 1.00 54.12 80 ARG A O 1
ATOM 655 N N . GLU A 1 81 ? -4.828 -24.454 -9.147 1.00 53.97 81 GLU A N 1
ATOM 656 C CA . GLU A 1 81 ? -3.705 -24.804 -8.260 1.00 53.97 81 GLU A CA 1
ATOM 657 C C . GLU A 1 81 ? -3.622 -23.857 -7.050 1.00 53.97 81 GLU A C 1
ATOM 659 O O . GLU A 1 81 ? -3.585 -24.303 -5.901 1.00 53.97 81 GLU A O 1
ATOM 664 N N . ALA A 1 82 ? -3.777 -22.547 -7.276 1.00 51.94 82 ALA A N 1
ATOM 665 C CA . ALA A 1 82 ? -3.853 -21.549 -6.206 1.00 51.94 82 ALA A CA 1
ATOM 666 C C . ALA A 1 82 ? -5.022 -21.806 -5.232 1.00 51.94 82 ALA A C 1
ATOM 668 O O . ALA A 1 82 ? -4.890 -21.584 -4.031 1.00 51.94 82 ALA A O 1
ATOM 669 N N . LYS A 1 83 ? -6.154 -22.345 -5.710 1.00 57.34 83 LYS A N 1
ATOM 670 C CA . LYS A 1 83 ? -7.339 -22.646 -4.883 1.00 57.34 83 LYS A CA 1
ATOM 671 C C . LYS A 1 83 ? -7.152 -23.873 -3.991 1.00 57.34 83 LYS A C 1
ATOM 673 O O . LYS A 1 83 ? -7.746 -23.920 -2.916 1.00 57.34 83 LYS A O 1
ATOM 678 N N . LYS A 1 84 ? -6.295 -24.827 -4.372 1.00 65.81 84 LYS A N 1
ATOM 679 C CA . LYS A 1 84 ? -5.907 -25.950 -3.499 1.00 65.81 84 LYS A CA 1
ATOM 680 C C . LYS A 1 84 ? -4.980 -25.486 -2.375 1.00 65.81 84 LYS A C 1
ATOM 682 O O . LYS A 1 84 ? -5.201 -25.854 -1.221 1.00 65.81 84 LYS A O 1
ATOM 687 N N . ILE A 1 85 ? -3.992 -24.642 -2.694 1.00 60.50 85 ILE A N 1
ATOM 688 C CA . ILE A 1 85 ? -3.064 -24.071 -1.704 1.00 60.50 85 ILE A CA 1
ATOM 689 C C . ILE A 1 85 ? -3.822 -23.139 -0.751 1.00 60.50 85 ILE A C 1
ATOM 691 O O . ILE A 1 85 ? -3.737 -23.308 0.466 1.00 60.50 85 ILE A O 1
ATOM 695 N N . TRP A 1 86 ? -4.663 -22.251 -1.291 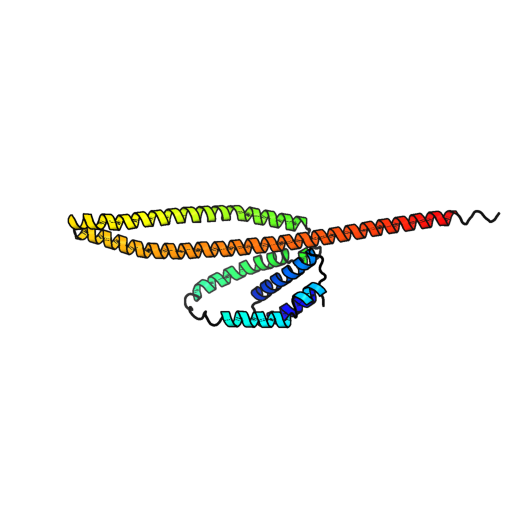1.00 47.75 86 TRP A N 1
ATOM 696 C CA . TRP A 1 86 ? -5.549 -21.387 -0.511 1.00 47.75 86 TRP A CA 1
ATOM 697 C C . TRP A 1 86 ? -6.558 -22.186 0.320 1.00 47.75 86 TRP A C 1
ATOM 699 O O . TRP A 1 86 ? -6.837 -21.833 1.458 1.00 47.75 86 TRP A O 1
ATOM 709 N N . GLY A 1 87 ? -7.069 -23.312 -0.187 1.00 62.72 87 GLY A N 1
ATOM 710 C CA . GLY A 1 87 ? -7.966 -24.196 0.563 1.00 62.72 87 GLY A CA 1
ATOM 711 C C . GLY A 1 87 ? -7.323 -24.799 1.818 1.00 62.72 87 GLY A C 1
ATOM 712 O O . GLY A 1 87 ? -7.995 -24.935 2.843 1.00 62.72 87 GLY A O 1
ATOM 713 N N . LYS A 1 88 ? -6.020 -25.115 1.772 1.00 58.94 88 LYS A N 1
ATOM 714 C CA . LYS A 1 88 ? -5.261 -25.600 2.938 1.00 58.94 88 LYS A CA 1
ATOM 715 C C . LYS A 1 88 ? -4.892 -24.471 3.900 1.00 58.94 88 LYS A C 1
ATOM 717 O O . LYS A 1 88 ? -5.144 -24.601 5.098 1.00 58.94 88 LYS A O 1
ATOM 722 N N . THR A 1 89 ? -4.360 -23.355 3.404 1.00 54.62 89 THR A N 1
ATOM 723 C CA . THR A 1 89 ? -3.975 -22.215 4.256 1.00 54.62 89 THR A CA 1
ATOM 724 C C . THR A 1 89 ? -5.185 -21.538 4.897 1.00 54.62 89 THR A C 1
ATOM 726 O O . THR A 1 89 ? -5.124 -21.170 6.067 1.00 54.62 89 THR A O 1
ATOM 729 N N . LYS A 1 90 ? -6.333 -21.478 4.211 1.00 56.38 90 LYS A N 1
ATOM 730 C CA . LYS A 1 90 ? -7.590 -20.948 4.760 1.00 56.38 90 LYS A CA 1
ATOM 731 C C . LYS A 1 90 ? -8.133 -21.783 5.919 1.00 56.38 90 LYS A C 1
ATOM 733 O O . LYS A 1 90 ? -8.760 -21.212 6.800 1.00 56.38 90 LYS A O 1
ATOM 738 N N . ARG A 1 91 ? -7.890 -23.101 5.970 1.00 56.81 91 ARG A N 1
ATOM 739 C CA . ARG A 1 91 ? -8.326 -23.963 7.093 1.00 56.81 91 ARG A CA 1
ATOM 740 C C . ARG A 1 91 ? -7.482 -23.770 8.357 1.00 56.81 91 ARG A C 1
ATOM 742 O O . ARG A 1 91 ? -8.033 -23.795 9.453 1.00 56.81 91 ARG A O 1
ATOM 749 N N . LEU A 1 92 ? -6.176 -23.545 8.210 1.00 54.28 92 LEU A N 1
ATOM 750 C CA . LEU A 1 92 ? -5.274 -23.254 9.334 1.00 54.28 92 LEU A CA 1
ATOM 751 C C . LEU A 1 92 ? -5.426 -21.805 9.815 1.00 54.28 92 LEU A C 1
ATOM 753 O O . LEU A 1 92 ? -5.548 -21.563 11.014 1.00 54.28 92 LEU A O 1
ATOM 757 N N . GLY A 1 93 ? -5.528 -20.864 8.873 1.00 53.91 93 GLY A N 1
ATOM 758 C CA . GLY A 1 93 ? -5.826 -19.464 9.155 1.00 53.91 93 GLY A CA 1
ATOM 759 C C . GLY A 1 93 ? -7.196 -19.283 9.803 1.00 53.91 93 GLY A C 1
ATOM 760 O O . GLY A 1 93 ? -7.292 -18.540 10.768 1.00 53.91 93 GLY A O 1
ATOM 761 N N . LYS A 1 94 ? -8.239 -20.006 9.361 1.00 53.97 94 LYS A N 1
ATOM 762 C CA . LYS A 1 94 ? -9.571 -19.929 9.982 1.00 53.97 94 LYS A CA 1
ATOM 763 C C . LYS A 1 94 ? -9.559 -20.294 11.458 1.00 53.97 94 LYS A C 1
ATOM 765 O O . LYS A 1 94 ? -10.122 -19.538 12.222 1.00 53.97 94 LYS A O 1
ATOM 770 N N . ARG A 1 95 ? -8.879 -21.365 11.883 1.00 49.97 95 ARG A N 1
ATOM 771 C CA . ARG A 1 95 ? -8.849 -21.748 13.310 1.00 49.97 95 ARG A CA 1
ATOM 772 C C . ARG A 1 95 ? -8.096 -20.743 14.186 1.00 49.97 95 ARG A C 1
ATOM 774 O O . ARG A 1 95 ? -8.512 -20.492 15.312 1.00 49.97 95 ARG A O 1
ATOM 781 N N . GLY A 1 96 ? -7.002 -20.168 13.680 1.00 52.09 96 GLY A N 1
ATOM 782 C CA . GLY A 1 96 ? -6.271 -19.107 14.382 1.00 52.09 96 GLY A CA 1
ATOM 783 C C . GLY A 1 96 ? -7.055 -17.793 14.427 1.00 52.09 96 GLY A C 1
ATOM 784 O O . GLY A 1 96 ? -7.139 -17.159 15.474 1.00 52.09 96 GLY A O 1
ATOM 785 N N . ILE A 1 97 ? -7.693 -17.430 13.309 1.00 48.44 97 ILE A N 1
ATOM 786 C CA . ILE A 1 97 ? -8.537 -16.240 13.186 1.00 48.44 97 ILE A CA 1
ATOM 787 C C . ILE A 1 97 ? -9.804 -16.384 14.030 1.00 48.44 97 ILE A C 1
ATOM 789 O O . ILE A 1 97 ? -10.126 -15.442 14.728 1.00 48.44 97 ILE A O 1
ATOM 793 N N . GLU A 1 98 ? -10.495 -17.523 14.021 1.00 54.91 98 GLU A N 1
ATOM 794 C CA . GLU A 1 98 ? -11.704 -17.787 14.820 1.00 54.91 98 GLU A CA 1
ATOM 795 C C . GLU A 1 98 ? -11.402 -17.700 16.321 1.00 54.91 98 GLU A C 1
ATOM 797 O O . GLU A 1 98 ? -12.087 -16.959 17.017 1.00 54.91 98 GLU A O 1
ATOM 802 N N . ARG A 1 99 ? -10.299 -18.300 16.798 1.00 46.66 99 ARG A N 1
ATOM 803 C CA . ARG A 1 99 ? -9.849 -18.120 18.191 1.00 46.66 99 ARG A CA 1
ATOM 804 C C . ARG A 1 99 ? -9.484 -16.671 18.496 1.00 46.66 99 ARG A C 1
ATOM 806 O O . ARG A 1 99 ? -9.900 -16.140 19.512 1.00 46.66 99 ARG A O 1
ATOM 813 N N . SER A 1 100 ? -8.740 -15.994 17.617 1.00 49.22 100 SER A N 1
ATOM 814 C CA . SER A 1 100 ? -8.417 -14.573 17.818 1.00 49.22 100 SER A CA 1
ATOM 815 C C . SER A 1 100 ? -9.657 -13.672 17.763 1.00 49.22 100 SER A C 1
ATOM 817 O O . SER A 1 100 ? -9.707 -12.676 18.468 1.00 49.22 100 SER A O 1
ATOM 819 N N . LYS A 1 101 ? -10.673 -14.026 16.965 1.00 49.75 101 LYS A N 1
ATOM 820 C CA . LYS A 1 101 ? -11.961 -13.334 16.875 1.00 49.75 101 LYS A CA 1
ATOM 821 C C . LYS A 1 101 ? -12.788 -13.537 18.143 1.00 49.75 101 LYS A C 1
ATOM 823 O O . LYS A 1 101 ? -13.419 -12.574 18.549 1.00 49.75 101 LYS A O 1
ATOM 828 N N . GLU A 1 102 ? -12.743 -14.714 18.773 1.00 51.59 102 GLU A N 1
ATOM 829 C CA . GLU A 1 102 ? -13.287 -14.951 20.123 1.00 51.59 102 GLU A CA 1
ATOM 830 C C . GLU A 1 102 ? -12.539 -14.122 21.178 1.00 51.59 102 GLU A C 1
ATOM 832 O O . GLU A 1 102 ? -13.157 -13.350 21.897 1.00 51.59 102 GLU A O 1
ATOM 837 N N . PHE A 1 103 ? -11.202 -14.170 21.215 1.00 49.78 103 PHE A N 1
ATOM 838 C CA . PHE A 1 103 ? -10.405 -13.397 22.184 1.00 49.78 103 PHE A CA 1
ATOM 839 C C . PHE A 1 103 ? -10.464 -11.871 21.984 1.00 49.78 103 PHE A C 1
ATOM 841 O O . PHE A 1 103 ? -10.124 -11.113 22.890 1.00 49.78 103 PHE A O 1
ATOM 848 N N . LEU A 1 104 ? -10.864 -11.412 20.797 1.00 53.50 104 LEU A N 1
ATOM 849 C CA . LEU A 1 104 ? -11.020 -10.001 20.445 1.00 53.50 104 LEU A CA 1
ATOM 850 C C . LEU A 1 104 ? -12.493 -9.646 20.208 1.00 53.50 104 LEU A C 1
ATOM 852 O O . LEU A 1 104 ? -12.769 -8.626 19.579 1.00 53.50 104 LEU A O 1
ATOM 856 N N . ASN A 1 105 ? -13.457 -10.462 20.631 1.00 56.59 105 ASN A N 1
ATOM 857 C CA . ASN A 1 105 ? -14.859 -10.132 20.420 1.00 56.59 105 ASN A CA 1
ATOM 858 C C . ASN A 1 105 ? -15.220 -8.913 21.283 1.00 56.59 105 ASN A C 1
ATOM 860 O O . ASN A 1 105 ? -15.020 -8.927 22.496 1.00 56.59 105 ASN A O 1
ATOM 864 N N . SER A 1 106 ? -15.718 -7.834 20.667 1.00 55.03 106 SER A N 1
ATOM 865 C CA . SER A 1 106 ? -16.031 -6.578 21.377 1.00 55.03 106 SER A CA 1
ATOM 866 C C . SER A 1 106 ? -17.032 -6.805 22.516 1.00 55.03 106 SER A C 1
ATOM 868 O O . SER A 1 106 ? -16.923 -6.182 23.570 1.00 55.03 106 SER A O 1
ATOM 870 N N . ASN A 1 107 ? -17.935 -7.772 22.329 1.00 51.25 107 ASN A N 1
ATOM 871 C CA . ASN A 1 107 ? -18.934 -8.169 23.316 1.00 51.25 107 ASN A CA 1
ATOM 872 C C . ASN A 1 107 ? -18.328 -8.842 24.560 1.00 51.25 107 ASN A C 1
ATOM 874 O O . ASN A 1 107 ? -18.861 -8.647 25.646 1.00 51.25 107 ASN A O 1
ATOM 878 N N . ASP A 1 108 ? -17.209 -9.567 24.441 1.00 57.88 108 ASP A N 1
ATOM 879 C CA . ASP A 1 108 ? -16.511 -10.178 25.591 1.00 57.88 108 ASP A CA 1
ATOM 880 C C . ASP A 1 108 ? -15.588 -9.185 26.310 1.00 57.88 108 ASP A C 1
ATOM 882 O O . ASP A 1 108 ? -15.274 -9.348 27.489 1.00 57.88 108 ASP A O 1
ATOM 886 N N . ILE A 1 109 ? -15.164 -8.117 25.621 1.00 53.81 109 ILE A N 1
ATOM 887 C CA . ILE A 1 109 ? -14.510 -6.985 26.283 1.00 53.81 109 ILE A CA 1
ATOM 888 C C . ILE A 1 109 ? -15.532 -6.291 27.185 1.00 53.81 109 ILE A C 1
ATOM 890 O O . ILE A 1 109 ? -15.190 -6.013 28.327 1.00 53.81 109 ILE A O 1
ATOM 894 N N . LEU A 1 110 ? -16.764 -6.055 26.723 1.00 51.31 110 LEU A N 1
ATOM 895 C CA . LEU A 1 110 ? -17.834 -5.427 27.512 1.00 51.31 110 LEU A CA 1
ATOM 896 C C . LEU A 1 110 ? -18.378 -6.344 28.623 1.00 51.31 110 LEU A C 1
ATOM 898 O O . LEU A 1 110 ? -18.500 -5.898 29.760 1.00 51.31 110 LEU A O 1
ATOM 902 N N . ASN A 1 111 ? -18.618 -7.626 28.339 1.00 55.44 111 ASN A N 1
ATOM 903 C CA . ASN A 1 111 ? -19.024 -8.617 29.338 1.00 55.44 111 ASN A CA 1
ATOM 904 C C . ASN A 1 111 ? -17.798 -9.149 30.088 1.00 55.44 111 ASN A C 1
ATOM 906 O O . ASN A 1 111 ? -17.282 -10.178 29.679 1.00 55.44 111 ASN A O 1
ATOM 910 N N . GLU A 1 112 ? -17.345 -8.446 31.136 1.00 56.44 112 GLU A N 1
ATOM 911 C CA . GLU A 1 112 ? -16.485 -8.814 32.298 1.00 56.44 112 GLU A CA 1
ATOM 912 C C . GLU A 1 112 ? -15.420 -9.944 32.248 1.00 56.44 112 GLU A C 1
ATOM 914 O O . GLU A 1 112 ? -14.437 -9.863 32.979 1.00 56.44 112 GLU A O 1
ATOM 919 N N . LYS A 1 113 ? -15.530 -10.976 31.413 1.00 55.47 113 LYS A N 1
ATOM 920 C CA . LYS A 1 113 ? -14.664 -12.158 31.316 1.00 55.47 113 LYS A CA 1
ATOM 921 C C . LYS A 1 113 ? -13.202 -11.853 30.978 1.00 55.47 113 LYS A C 1
ATOM 923 O O . LYS A 1 113 ? -12.352 -12.700 31.248 1.00 55.47 113 LYS A O 1
ATOM 928 N N . ILE A 1 114 ? -12.881 -10.691 30.398 1.00 58.78 114 ILE A N 1
ATOM 929 C CA . ILE A 1 114 ? -11.500 -10.324 30.045 1.00 58.78 114 ILE A CA 1
ATOM 930 C C . ILE A 1 114 ? -11.023 -9.120 30.883 1.00 58.78 114 ILE A C 1
ATOM 932 O O . ILE A 1 114 ? -11.626 -8.038 30.802 1.00 58.78 114 ILE A O 1
ATOM 936 N N . PRO A 1 115 ? -9.912 -9.249 31.644 1.00 66.75 115 PRO A N 1
ATOM 937 C CA . PRO A 1 115 ? -9.348 -8.139 32.403 1.00 66.75 115 PRO A CA 1
ATOM 938 C C . PRO A 1 115 ? -8.853 -7.034 31.459 1.00 66.75 115 PRO A C 1
ATOM 940 O O . PRO A 1 115 ? -8.092 -7.283 30.521 1.00 66.75 115 PRO A O 1
ATOM 943 N N . ILE A 1 116 ? -9.258 -5.789 31.736 1.00 61.66 116 ILE A N 1
ATOM 944 C CA . ILE A 1 116 ? -8.970 -4.582 30.929 1.00 61.66 116 ILE A CA 1
ATOM 945 C C . ILE A 1 116 ? -7.460 -4.418 30.682 1.00 61.66 116 ILE A C 1
ATOM 947 O O . ILE A 1 116 ? -7.025 -4.022 29.598 1.00 61.66 116 ILE A O 1
ATOM 951 N N . TRP A 1 117 ? -6.646 -4.788 31.672 1.00 64.62 117 TRP A N 1
ATOM 952 C CA . TRP A 1 117 ? -5.189 -4.756 31.585 1.00 64.62 117 TRP A CA 1
ATOM 953 C C . TRP A 1 117 ? -4.614 -5.758 30.568 1.00 64.62 117 TRP A C 1
ATOM 955 O O . TRP A 1 117 ? -3.681 -5.419 29.843 1.00 64.62 117 TRP A O 1
ATOM 965 N N . GLY A 1 118 ? -5.214 -6.946 30.430 1.00 70.38 118 GLY A N 1
ATOM 966 C CA . GLY A 1 118 ? -4.793 -7.958 29.455 1.00 70.38 118 GLY A CA 1
ATOM 967 C C . GLY A 1 118 ? -5.011 -7.507 28.009 1.00 70.38 118 GLY A C 1
ATOM 968 O O . GLY A 1 118 ? -4.143 -7.697 27.158 1.00 70.38 118 GLY A O 1
ATOM 969 N N . VAL A 1 119 ? -6.126 -6.819 27.739 1.00 68.00 119 VAL A N 1
ATOM 970 C CA . VAL A 1 119 ? -6.404 -6.233 26.415 1.00 68.00 119 VAL A CA 1
ATOM 971 C C . VAL A 1 119 ? -5.455 -5.064 26.117 1.00 68.00 119 VAL A C 1
ATOM 973 O O . VAL A 1 119 ? -4.957 -4.945 24.998 1.00 68.00 119 VAL A O 1
ATOM 976 N N . LYS A 1 120 ? -5.134 -4.220 27.110 1.00 66.44 120 LYS A N 1
ATOM 977 C CA . LYS A 1 120 ? -4.113 -3.164 26.954 1.00 66.44 120 LYS A CA 1
ATOM 978 C C . LYS A 1 120 ? -2.734 -3.777 26.636 1.00 66.44 120 LYS A C 1
ATOM 980 O O . LYS A 1 120 ? -2.074 -3.324 25.700 1.00 66.44 120 LYS A O 1
ATOM 985 N N . ALA A 1 121 ? -2.333 -4.846 27.329 1.00 74.50 121 ALA A N 1
ATOM 986 C CA . ALA A 1 121 ? -1.066 -5.545 27.092 1.00 74.50 121 ALA A CA 1
ATOM 987 C C . ALA A 1 121 ? -0.997 -6.207 25.704 1.00 74.50 121 ALA A C 1
ATOM 989 O O . ALA A 1 121 ? 0.004 -6.046 25.004 1.00 74.50 121 ALA A O 1
ATOM 990 N N . ILE A 1 122 ? -2.063 -6.890 25.263 1.00 76.56 122 ILE A N 1
ATOM 991 C CA . ILE A 1 122 ? -2.085 -7.549 23.947 1.00 76.56 122 ILE A CA 1
ATOM 992 C C . ILE A 1 122 ? -1.985 -6.528 22.808 1.00 76.56 122 ILE A C 1
ATOM 994 O O . ILE A 1 122 ? -1.274 -6.765 21.835 1.00 76.56 122 ILE A O 1
ATOM 998 N N . LEU A 1 123 ? -2.646 -5.372 22.945 1.00 74.56 123 LEU A N 1
ATOM 999 C CA . LEU A 1 123 ? -2.569 -4.280 21.974 1.00 74.56 123 LEU A CA 1
ATOM 1000 C C . LEU A 1 123 ? -1.156 -3.708 21.891 1.00 74.56 123 LEU A C 1
ATOM 1002 O O . LEU A 1 123 ? -0.658 -3.512 20.787 1.00 74.56 123 LEU A O 1
ATOM 1006 N N . ILE A 1 124 ? -0.505 -3.478 23.037 1.00 78.88 124 ILE A N 1
ATOM 1007 C CA . ILE A 1 124 ? 0.874 -2.977 23.092 1.00 78.88 124 ILE A CA 1
ATOM 1008 C C . ILE A 1 124 ? 1.828 -3.971 22.426 1.00 78.88 124 ILE A C 1
ATOM 1010 O O . ILE A 1 124 ? 2.589 -3.579 21.544 1.00 78.88 124 ILE A O 1
ATOM 1014 N N . ILE A 1 125 ? 1.743 -5.256 22.780 1.00 81.44 125 ILE A N 1
ATOM 1015 C CA . ILE A 1 125 ? 2.572 -6.320 22.196 1.00 81.44 125 ILE A CA 1
ATOM 1016 C C . ILE A 1 125 ? 2.346 -6.415 20.685 1.00 81.44 125 ILE A C 1
ATOM 1018 O O . ILE A 1 125 ? 3.309 -6.475 19.923 1.00 81.44 125 ILE A O 1
ATOM 1022 N N . LEU A 1 126 ? 1.089 -6.368 20.237 1.00 78.00 126 LEU A N 1
ATOM 1023 C CA . LEU A 1 126 ? 0.740 -6.409 18.820 1.00 78.00 126 LEU A CA 1
ATOM 1024 C C . LEU A 1 126 ? 1.285 -5.189 18.066 1.00 78.00 126 LEU A C 1
ATOM 1026 O O . LEU A 1 126 ? 1.862 -5.342 16.991 1.00 78.00 126 LEU A O 1
ATOM 1030 N N . THR A 1 127 ? 1.159 -3.987 18.637 1.00 78.75 127 THR A N 1
ATOM 1031 C CA . THR A 1 127 ? 1.734 -2.774 18.042 1.00 78.75 127 THR A CA 1
ATOM 1032 C C . THR A 1 127 ? 3.256 -2.827 17.997 1.00 78.75 127 THR A C 1
ATOM 1034 O O . THR A 1 127 ? 3.830 -2.487 16.969 1.00 78.75 127 THR A O 1
ATOM 1037 N N . LEU A 1 128 ? 3.909 -3.314 19.055 1.00 80.94 128 LEU A N 1
ATOM 1038 C CA . LEU A 1 128 ? 5.363 -3.437 19.132 1.00 80.94 128 LEU A CA 1
ATOM 1039 C C . LEU A 1 128 ? 5.895 -4.438 18.100 1.00 80.94 128 LEU A C 1
ATOM 1041 O O . LEU A 1 128 ? 6.877 -4.161 17.413 1.00 80.94 128 LEU A O 1
ATOM 1045 N N . PHE A 1 129 ? 5.200 -5.564 17.936 1.00 80.62 129 PHE A N 1
ATOM 1046 C CA . PHE A 1 129 ? 5.524 -6.577 16.937 1.00 80.62 129 PHE A CA 1
ATOM 1047 C C . PHE A 1 129 ? 5.402 -6.046 15.501 1.00 80.62 129 PHE A C 1
ATOM 1049 O O . PHE A 1 129 ? 6.181 -6.438 14.633 1.00 80.62 129 PHE A O 1
ATOM 1056 N N . LEU A 1 130 ? 4.470 -5.123 15.240 1.00 80.44 130 LEU A N 1
ATOM 1057 C CA . LEU A 1 130 ? 4.267 -4.570 13.901 1.00 80.44 130 LEU A CA 1
ATOM 1058 C C . LEU A 1 130 ? 5.290 -3.486 13.514 1.00 80.44 130 LEU A C 1
ATOM 1060 O O . LEU A 1 130 ? 5.487 -3.240 12.326 1.00 80.44 130 LEU A O 1
ATOM 1064 N N . ILE A 1 131 ? 5.967 -2.842 14.470 1.00 78.06 131 ILE A N 1
ATOM 1065 C CA . ILE A 1 131 ? 6.903 -1.736 14.182 1.00 78.06 131 ILE A CA 1
ATOM 1066 C C . ILE A 1 131 ? 8.090 -2.211 13.332 1.00 78.06 131 ILE A C 1
ATOM 1068 O O . ILE A 1 131 ? 8.423 -1.574 12.333 1.00 78.06 131 ILE A O 1
ATOM 1072 N N . MET A 1 132 ? 8.685 -3.356 13.680 1.00 79.94 132 MET A N 1
ATOM 1073 C CA . MET A 1 132 ? 9.837 -3.930 12.968 1.00 79.94 132 MET A CA 1
ATOM 1074 C C . MET A 1 132 ? 9.582 -4.165 11.466 1.00 79.94 132 MET A C 1
ATOM 1076 O O . MET A 1 132 ? 10.314 -3.610 10.641 1.00 79.94 132 MET A O 1
ATOM 1080 N N . PRO A 1 133 ? 8.533 -4.913 11.064 1.00 83.25 133 PRO A N 1
ATOM 1081 C CA . PRO A 1 133 ? 8.232 -5.107 9.648 1.00 83.25 133 PRO A CA 1
ATOM 1082 C C . PRO A 1 133 ? 7.852 -3.799 8.946 1.00 83.25 133 PRO A C 1
ATOM 1084 O O . PRO A 1 133 ? 8.161 -3.637 7.769 1.00 83.25 133 PRO A O 1
ATOM 1087 N N . THR A 1 134 ? 7.246 -2.838 9.649 1.00 79.19 134 THR A N 1
ATOM 1088 C CA . THR A 1 134 ? 6.882 -1.543 9.053 1.00 79.19 134 THR A CA 1
ATOM 1089 C C . THR A 1 134 ? 8.120 -0.736 8.657 1.00 79.19 134 THR A C 1
ATOM 1091 O O . THR A 1 134 ? 8.177 -0.209 7.547 1.00 79.19 134 THR A O 1
ATOM 1094 N N . ILE A 1 135 ? 9.144 -0.690 9.517 1.00 85.44 135 ILE A N 1
ATOM 1095 C CA . ILE A 1 135 ? 10.419 -0.023 9.206 1.00 85.44 135 ILE A CA 1
ATOM 1096 C C . ILE A 1 135 ? 11.083 -0.687 7.996 1.00 85.44 135 ILE A C 1
ATOM 1098 O O . ILE A 1 135 ? 11.517 0.011 7.083 1.00 85.44 135 ILE A O 1
ATOM 1102 N N . PHE A 1 136 ? 11.105 -2.022 7.954 1.00 87.75 136 PHE A N 1
ATOM 1103 C CA . PHE A 1 136 ? 11.668 -2.778 6.832 1.00 87.75 136 PHE A CA 1
ATOM 1104 C C . PHE A 1 136 ? 10.943 -2.504 5.504 1.00 87.75 136 PHE A C 1
ATOM 1106 O O . PHE A 1 136 ? 11.576 -2.355 4.461 1.00 87.75 136 PHE A O 1
ATOM 1113 N N . ILE A 1 137 ? 9.612 -2.394 5.532 1.00 86.50 137 ILE A N 1
ATOM 1114 C CA . ILE A 1 137 ? 8.820 -2.053 4.344 1.00 86.50 137 ILE A CA 1
ATOM 1115 C C . ILE A 1 137 ? 9.163 -0.638 3.864 1.00 86.50 137 ILE A C 1
ATOM 1117 O O . ILE A 1 137 ? 9.385 -0.440 2.673 1.00 86.50 137 ILE A O 1
ATOM 1121 N N . ILE A 1 138 ? 9.250 0.342 4.770 1.00 87.62 138 ILE A N 1
ATOM 1122 C CA . ILE A 1 138 ? 9.564 1.733 4.410 1.00 87.62 138 ILE A CA 1
ATOM 1123 C C . ILE A 1 138 ? 10.965 1.835 3.798 1.00 87.62 138 ILE A C 1
ATOM 1125 O O . ILE A 1 138 ? 11.127 2.434 2.734 1.00 87.62 138 ILE A O 1
ATOM 1129 N N . THR A 1 139 ? 11.974 1.226 4.425 1.00 90.38 139 THR A N 1
ATOM 1130 C CA . THR A 1 139 ? 13.343 1.234 3.887 1.00 90.38 139 THR A CA 1
ATOM 1131 C C . THR A 1 139 ? 13.425 0.498 2.550 1.00 90.38 139 THR A C 1
ATOM 1133 O O . THR A 1 139 ? 14.122 0.963 1.648 1.00 90.38 139 THR A O 1
ATOM 1136 N N . GLY A 1 140 ? 12.664 -0.587 2.379 1.00 90.00 140 GLY A N 1
ATOM 1137 C CA . GLY A 1 140 ? 12.519 -1.303 1.111 1.00 90.00 140 GLY A CA 1
ATOM 1138 C C . GLY A 1 140 ? 11.879 -0.462 0.001 1.00 90.00 140 GLY A C 1
ATOM 1139 O O . GLY A 1 140 ? 12.341 -0.485 -1.135 1.00 90.00 140 GLY A O 1
ATOM 1140 N N . ILE A 1 141 ? 10.848 0.326 0.316 1.00 91.06 141 ILE A N 1
ATOM 1141 C CA . ILE A 1 141 ? 10.202 1.236 -0.643 1.00 91.06 141 ILE A CA 1
ATOM 1142 C C . ILE A 1 141 ? 11.190 2.321 -1.091 1.00 91.06 141 ILE A C 1
ATOM 1144 O O . ILE A 1 141 ? 11.312 2.590 -2.287 1.00 91.06 141 ILE A O 1
ATOM 1148 N N . ILE A 1 142 ? 11.938 2.914 -0.156 1.00 92.00 142 ILE A N 1
ATOM 1149 C CA . ILE A 1 142 ? 12.933 3.953 -0.462 1.00 92.00 142 ILE A CA 1
ATOM 1150 C C . ILE A 1 142 ? 14.062 3.387 -1.334 1.00 92.00 142 ILE A C 1
ATOM 1152 O O . ILE A 1 142 ? 14.405 3.982 -2.357 1.00 92.00 142 ILE A O 1
ATOM 1156 N N . SER A 1 143 ? 14.615 2.225 -0.975 1.00 92.94 143 SER A N 1
ATOM 1157 C CA . SER A 1 143 ? 15.701 1.598 -1.739 1.00 92.94 143 SER A CA 1
ATOM 1158 C C . SER A 1 143 ? 15.249 1.161 -3.134 1.00 92.94 143 SER A C 1
ATOM 1160 O O . SER A 1 143 ? 15.964 1.397 -4.111 1.00 92.94 143 SER A O 1
ATOM 1162 N N . ALA A 1 144 ? 14.039 0.608 -3.260 1.00 92.00 144 ALA A N 1
ATOM 1163 C CA . ALA A 1 144 ? 13.444 0.272 -4.550 1.00 92.00 144 ALA A CA 1
ATOM 1164 C C . ALA A 1 144 ? 13.228 1.521 -5.416 1.00 92.00 144 ALA A C 1
ATOM 1166 O O . ALA A 1 144 ? 13.530 1.498 -6.607 1.00 92.00 144 ALA A O 1
ATOM 1167 N N . THR A 1 145 ? 12.782 2.629 -4.816 1.00 92.75 145 THR A N 1
ATOM 1168 C CA . THR A 1 145 ? 12.610 3.907 -5.525 1.00 92.75 145 THR A CA 1
ATOM 1169 C C . THR A 1 145 ? 13.937 4.399 -6.088 1.00 92.75 145 THR A C 1
ATOM 1171 O O . THR A 1 145 ? 14.028 4.710 -7.273 1.00 92.75 145 THR A O 1
ATOM 1174 N N . LEU A 1 146 ? 14.982 4.435 -5.255 1.00 95.12 146 LEU A N 1
ATOM 1175 C CA . LEU A 1 146 ? 16.305 4.890 -5.675 1.00 95.12 146 LEU A CA 1
ATOM 1176 C C . LEU A 1 146 ? 16.887 3.990 -6.773 1.00 95.12 146 LEU A C 1
ATOM 1178 O O . LEU A 1 146 ? 17.463 4.488 -7.737 1.00 95.12 146 LEU A O 1
ATOM 1182 N N . THR A 1 147 ? 16.682 2.676 -6.658 1.00 94.50 147 THR A N 1
ATOM 1183 C CA . THR A 1 147 ? 17.114 1.698 -7.665 1.00 94.50 147 THR A CA 1
ATOM 1184 C C . THR A 1 147 ? 16.414 1.929 -9.001 1.00 94.50 147 THR A C 1
ATOM 1186 O O . THR A 1 147 ? 17.074 1.966 -10.036 1.00 94.50 147 THR A O 1
ATOM 1189 N N . LEU A 1 148 ? 15.093 2.139 -8.993 1.00 95.12 148 LEU A N 1
ATOM 1190 C CA . LEU A 1 148 ? 14.339 2.434 -10.211 1.00 95.12 148 LEU A CA 1
ATOM 1191 C C . LEU A 1 148 ? 14.804 3.744 -10.847 1.00 95.12 148 LEU A C 1
ATOM 1193 O O . LEU A 1 148 ? 15.039 3.796 -12.049 1.00 95.12 148 LEU A O 1
ATOM 1197 N N . ILE A 1 149 ? 15.016 4.792 -10.055 1.00 95.00 149 ILE A N 1
ATOM 1198 C CA . ILE A 1 149 ? 15.552 6.054 -10.576 1.00 95.00 149 ILE A CA 1
ATOM 1199 C C . ILE A 1 149 ? 16.937 5.826 -11.204 1.00 95.00 149 ILE A C 1
ATOM 1201 O O . ILE A 1 149 ? 17.165 6.229 -12.343 1.00 95.00 149 ILE A O 1
ATOM 1205 N N . GLY A 1 150 ? 17.839 5.111 -10.528 1.00 95.00 150 GLY A N 1
ATOM 1206 C CA . GLY A 1 150 ? 19.159 4.779 -11.072 1.00 95.00 150 GLY A CA 1
ATOM 1207 C C . GLY A 1 150 ? 19.082 4.022 -12.400 1.00 95.00 150 GLY A C 1
ATOM 1208 O O . GLY A 1 150 ? 19.783 4.362 -13.353 1.00 95.00 150 GLY A O 1
ATOM 1209 N N . PHE A 1 151 ? 18.172 3.054 -12.500 1.00 94.25 151 PHE A N 1
ATOM 1210 C CA . PHE A 1 151 ? 17.971 2.291 -13.727 1.00 94.25 151 PHE A CA 1
ATOM 1211 C C . PHE A 1 151 ? 17.406 3.163 -14.860 1.00 94.25 151 PHE A C 1
ATOM 1213 O O . PHE A 1 151 ? 17.851 3.020 -15.993 1.00 94.25 151 PHE A O 1
ATOM 1220 N N . THR A 1 152 ? 16.520 4.133 -14.570 1.00 94.75 152 THR A N 1
ATOM 1221 C CA . THR A 1 152 ? 16.049 5.083 -15.602 1.00 94.75 152 THR A CA 1
ATOM 1222 C C . THR A 1 152 ? 17.193 5.922 -16.164 1.00 94.75 152 THR A C 1
ATOM 1224 O O . THR A 1 152 ? 17.275 6.123 -17.371 1.00 94.75 152 THR A O 1
ATOM 1227 N N . ILE A 1 153 ? 18.103 6.384 -15.302 1.00 95.56 153 ILE A N 1
ATOM 1228 C CA . ILE A 1 153 ? 19.252 7.199 -15.712 1.00 95.56 153 ILE A CA 1
ATOM 1229 C C . ILE A 1 153 ? 20.197 6.371 -16.590 1.00 95.56 153 ILE A C 1
ATOM 1231 O O . ILE A 1 153 ? 20.656 6.847 -17.628 1.00 95.56 153 ILE A O 1
ATOM 1235 N N . MET A 1 154 ? 20.464 5.125 -16.193 1.00 94.19 154 MET A N 1
ATOM 1236 C CA . MET A 1 154 ? 21.313 4.210 -16.956 1.00 94.19 154 MET A CA 1
ATOM 1237 C C . MET A 1 154 ? 20.725 3.901 -18.339 1.00 94.19 154 MET A C 1
ATOM 1239 O O . MET A 1 154 ? 21.453 3.911 -19.330 1.00 94.19 154 MET A O 1
ATOM 1243 N N . ASP A 1 155 ? 19.414 3.679 -18.411 1.00 94.50 155 ASP A N 1
ATOM 1244 C CA . ASP A 1 155 ? 18.702 3.379 -19.653 1.00 94.50 155 ASP A CA 1
ATOM 1245 C C . ASP A 1 155 ? 18.734 4.568 -20.632 1.00 94.50 155 ASP A C 1
ATOM 1247 O O . ASP A 1 155 ? 19.081 4.411 -21.804 1.00 94.50 155 ASP A O 1
ATOM 1251 N N . ILE A 1 156 ? 18.528 5.794 -20.128 1.00 95.38 156 ILE A N 1
ATOM 1252 C CA . ILE A 1 156 ? 18.725 7.037 -20.898 1.00 95.38 156 ILE A CA 1
ATOM 1253 C C . ILE A 1 156 ? 20.168 7.136 -21.419 1.00 95.38 156 ILE A C 1
ATOM 1255 O O . ILE A 1 156 ? 20.388 7.476 -22.584 1.00 95.38 156 ILE A O 1
ATOM 1259 N N . GLY A 1 157 ? 21.156 6.802 -20.584 1.00 95.00 157 GLY A N 1
ATOM 1260 C CA . GLY A 1 157 ? 22.565 6.757 -20.982 1.00 95.00 157 GLY A CA 1
ATOM 1261 C C . GLY A 1 157 ? 22.830 5.786 -22.138 1.00 95.00 157 GLY A C 1
ATOM 1262 O O . GLY A 1 157 ? 23.588 6.115 -23.051 1.00 95.00 157 GLY A O 1
ATOM 1263 N N . GLY A 1 158 ? 22.154 4.634 -2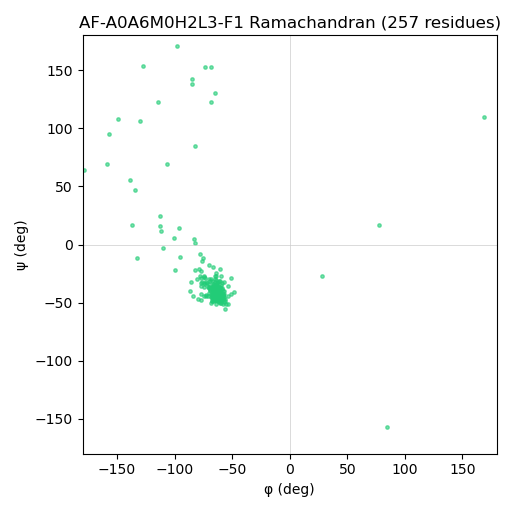2.151 1.00 95.12 158 GLY A N 1
ATOM 1264 C CA . GLY A 1 158 ? 22.217 3.661 -23.244 1.00 95.12 158 GLY A CA 1
ATOM 1265 C C . GLY A 1 158 ? 21.817 4.262 -24.593 1.00 95.12 158 GLY A C 1
ATOM 1266 O O . GLY A 1 158 ? 22.540 4.103 -25.580 1.00 95.12 158 GLY A O 1
ATOM 1267 N N . TYR A 1 159 ? 20.731 5.038 -24.631 1.00 95.94 159 TYR A N 1
ATOM 1268 C CA . TYR A 1 159 ? 20.317 5.745 -25.846 1.00 95.94 159 TYR A CA 1
ATOM 1269 C C . TYR A 1 159 ? 21.333 6.798 -26.288 1.00 95.94 159 TYR A C 1
ATOM 1271 O O . TYR A 1 159 ? 21.662 6.862 -27.472 1.00 95.94 159 TYR A O 1
ATOM 1279 N N . ILE A 1 160 ? 21.871 7.585 -25.352 1.00 96.94 160 ILE A N 1
ATOM 1280 C CA . ILE A 1 160 ? 22.866 8.626 -25.655 1.00 96.94 160 ILE A CA 1
ATOM 1281 C C . ILE A 1 160 ? 24.135 8.010 -26.262 1.00 96.94 160 ILE A C 1
ATOM 1283 O O . ILE A 1 160 ? 24.669 8.544 -27.232 1.00 96.94 160 ILE A O 1
ATOM 1287 N N . ILE A 1 161 ? 24.598 6.872 -25.735 1.00 96.12 161 ILE A N 1
ATOM 1288 C CA . ILE A 1 161 ? 25.806 6.178 -26.212 1.00 96.12 161 ILE A CA 1
ATOM 1289 C C . ILE A 1 161 ? 25.568 5.479 -27.560 1.00 96.12 161 ILE A C 1
ATOM 1291 O O . ILE A 1 161 ? 26.496 5.351 -28.361 1.00 96.12 161 ILE A O 1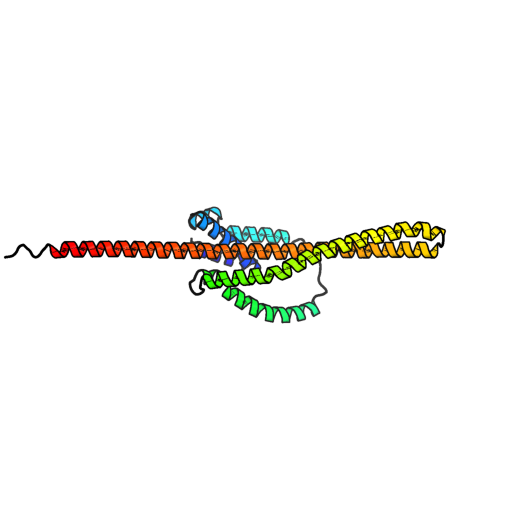
ATOM 1295 N N . SER A 1 162 ? 24.334 5.052 -27.843 1.00 95.38 162 SER A N 1
ATOM 1296 C CA . SER A 1 162 ? 24.023 4.283 -29.053 1.00 95.38 162 SER A CA 1
ATOM 1297 C C . SER A 1 162 ? 24.327 5.035 -30.359 1.00 95.38 162 SER A C 1
ATOM 1299 O O . SER A 1 162 ? 24.901 4.447 -31.278 1.00 95.38 162 SER A O 1
ATOM 1301 N N . PHE A 1 163 ? 24.030 6.339 -30.431 1.00 92.56 163 PHE A N 1
ATOM 1302 C CA . PHE A 1 163 ? 24.205 7.139 -31.650 1.00 92.56 163 PHE A CA 1
ATOM 1303 C C . PHE A 1 163 ? 25.681 7.346 -32.039 1.00 92.56 163 PHE A C 1
ATOM 1305 O O . PHE A 1 163 ? 26.026 7.031 -33.181 1.00 92.56 163 PHE A O 1
ATOM 1312 N N . PRO A 1 164 ? 26.583 7.793 -31.137 1.00 95.88 164 PRO A N 1
ATOM 1313 C CA . PRO A 1 164 ? 28.019 7.821 -31.419 1.00 95.88 164 PRO A CA 1
ATOM 1314 C C . PRO A 1 164 ? 28.589 6.439 -31.740 1.00 95.88 164 PRO A C 1
ATOM 1316 O O . PRO A 1 164 ? 29.470 6.311 -32.582 1.00 95.88 164 PRO A O 1
ATOM 1319 N N . MET A 1 165 ? 28.087 5.378 -31.104 1.00 95.69 165 MET A N 1
ATOM 1320 C CA . MET A 1 165 ? 28.594 4.035 -31.379 1.00 95.69 165 MET A CA 1
ATOM 1321 C C . MET A 1 165 ? 28.198 3.547 -32.776 1.00 95.69 165 MET A C 1
ATOM 1323 O O . MET A 1 165 ? 28.954 2.808 -33.399 1.00 95.69 165 MET A O 1
ATOM 1327 N N . MET A 1 166 ? 27.056 3.999 -33.305 1.00 94.94 166 MET A N 1
ATOM 1328 C CA . MET A 1 166 ? 26.600 3.650 -34.651 1.00 94.94 166 MET A CA 1
ATOM 1329 C C . MET A 1 166 ? 27.485 4.256 -35.749 1.00 94.94 166 MET A C 1
ATOM 1331 O O . MET A 1 166 ? 27.626 3.644 -36.807 1.00 94.94 166 MET A O 1
ATOM 1335 N N . THR A 1 167 ? 28.114 5.414 -35.503 1.00 95.00 167 THR A N 1
ATOM 1336 C CA . THR A 1 167 ? 29.070 6.011 -36.454 1.00 95.00 167 THR A CA 1
ATOM 1337 C C . THR A 1 167 ? 30.396 5.251 -36.489 1.00 95.00 167 THR A C 1
ATOM 1339 O O . THR A 1 167 ? 31.006 5.154 -37.551 1.00 95.00 167 THR A O 1
ATOM 1342 N N . ALA A 1 168 ? 30.820 4.669 -35.362 1.00 95.25 168 ALA A N 1
ATOM 1343 C CA . ALA A 1 168 ? 32.021 3.838 -35.281 1.00 95.25 168 ALA A CA 1
ATOM 1344 C C . ALA A 1 168 ? 31.784 2.405 -35.795 1.00 95.25 168 ALA A C 1
ATOM 1346 O O . ALA A 1 168 ? 32.578 1.872 -36.567 1.00 95.25 168 ALA A O 1
ATOM 1347 N N . ASN A 1 169 ? 30.692 1.767 -35.368 1.00 96.00 169 ASN A N 1
ATOM 1348 C CA . ASN A 1 169 ? 30.274 0.445 -35.820 1.00 96.00 169 ASN A CA 1
ATOM 1349 C C . ASN A 1 169 ? 28.745 0.332 -35.771 1.00 96.00 169 ASN A C 1
ATOM 1351 O O . ASN A 1 169 ? 28.144 0.202 -34.700 1.00 96.00 169 ASN A O 1
ATOM 1355 N N . MET A 1 170 ? 28.126 0.323 -36.954 1.00 95.56 170 MET A N 1
ATOM 1356 C CA . MET A 1 170 ? 26.672 0.335 -37.104 1.00 95.56 170 MET A CA 1
ATOM 1357 C C . MET A 1 170 ? 25.986 -0.791 -36.322 1.00 95.56 170 MET A C 1
ATOM 1359 O O . MET A 1 170 ? 25.013 -0.534 -35.621 1.00 95.56 170 MET A O 1
ATOM 1363 N N . TYR A 1 171 ? 26.510 -2.020 -36.381 1.00 97.00 171 TYR A N 1
ATOM 1364 C CA . TYR A 1 171 ? 25.903 -3.171 -35.706 1.00 97.00 171 TYR A CA 1
ATOM 1365 C C . TYR A 1 171 ? 25.957 -3.047 -34.180 1.00 97.00 171 TYR A C 1
ATOM 1367 O O . TYR A 1 171 ? 24.987 -3.376 -33.500 1.00 97.00 171 TYR A O 1
ATOM 1375 N N . MET A 1 172 ? 27.068 -2.535 -33.642 1.00 95.62 172 MET A N 1
ATOM 1376 C CA . MET A 1 172 ? 27.249 -2.350 -32.201 1.00 95.62 172 MET A CA 1
ATOM 1377 C C . MET A 1 172 ? 26.321 -1.254 -31.658 1.00 95.62 172 MET A C 1
ATOM 1379 O O . MET A 1 172 ? 25.663 -1.453 -30.638 1.00 95.62 172 MET A O 1
ATOM 1383 N N . GLY A 1 173 ? 26.228 -0.114 -32.353 1.00 96.19 173 GLY A N 1
ATOM 1384 C CA . GLY A 1 173 ? 25.319 0.970 -31.969 1.00 96.19 173 GLY A CA 1
ATOM 1385 C C . GLY A 1 173 ? 23.851 0.548 -32.018 1.00 96.19 173 GLY A C 1
ATOM 1386 O O . GLY A 1 173 ? 23.106 0.794 -31.068 1.00 96.19 173 GLY A O 1
ATOM 1387 N N . LEU A 1 174 ? 23.457 -0.172 -33.073 1.00 97.00 174 LEU A N 1
ATOM 1388 C CA . LEU A 1 174 ? 22.101 -0.700 -33.227 1.00 97.00 174 LEU A CA 1
ATOM 1389 C C . LEU A 1 174 ? 21.753 -1.701 -32.113 1.00 97.00 174 LEU A C 1
ATOM 1391 O O . LEU A 1 174 ? 20.663 -1.647 -31.549 1.00 97.00 174 LEU A O 1
ATOM 1395 N N . PHE A 1 175 ? 22.694 -2.578 -31.747 1.00 96.12 175 PHE A N 1
ATOM 1396 C CA . PHE A 1 175 ? 22.518 -3.520 -30.641 1.00 96.12 175 PHE A CA 1
ATOM 1397 C C . PHE A 1 175 ? 22.269 -2.804 -29.304 1.00 96.12 175 PHE A C 1
ATOM 1399 O O . PHE A 1 175 ? 21.325 -3.146 -28.595 1.00 96.12 175 PHE A O 1
ATOM 1406 N N . ILE A 1 176 ? 23.065 -1.777 -28.979 1.00 95.75 176 ILE A N 1
ATOM 1407 C CA . ILE A 1 176 ? 22.898 -0.986 -27.747 1.00 95.75 176 ILE A CA 1
ATOM 1408 C C . ILE A 1 176 ? 21.545 -0.263 -27.742 1.00 95.75 176 ILE A C 1
ATOM 1410 O O . ILE A 1 176 ? 20.854 -0.270 -26.725 1.00 95.75 176 ILE A O 1
ATOM 1414 N N . PHE A 1 177 ? 21.136 0.305 -28.881 1.00 96.19 177 PHE A N 1
ATOM 1415 C CA . PHE A 1 177 ? 19.836 0.961 -29.023 1.00 96.19 177 PHE A CA 1
ATOM 1416 C C . PHE A 1 177 ? 18.671 0.001 -28.747 1.00 96.19 177 PHE A C 1
ATOM 1418 O O . PHE A 1 177 ? 17.784 0.317 -27.958 1.00 96.19 177 PHE A O 1
ATOM 1425 N N . PHE A 1 178 ? 18.679 -1.195 -29.345 1.00 96.06 178 PHE A N 1
ATOM 1426 C CA . PHE A 1 178 ? 17.625 -2.187 -29.114 1.00 96.06 178 PHE A CA 1
ATOM 1427 C C . PHE A 1 178 ? 17.649 -2.771 -27.698 1.00 96.06 178 PHE A C 1
ATOM 1429 O O . PHE A 1 178 ? 16.587 -3.083 -27.161 1.00 96.06 178 PHE A O 1
ATOM 1436 N N . MET A 1 179 ? 18.823 -2.878 -27.068 1.00 95.62 179 MET A N 1
ATOM 1437 C CA . MET A 1 179 ? 18.925 -3.263 -25.657 1.00 95.62 179 MET A CA 1
ATOM 1438 C C . MET A 1 179 ? 18.308 -2.209 -24.734 1.00 95.62 179 MET A C 1
ATOM 1440 O O . MET A 1 179 ? 17.552 -2.578 -23.839 1.00 95.62 179 MET A O 1
ATOM 1444 N N . ALA A 1 180 ? 18.554 -0.919 -24.979 1.00 95.50 180 ALA A N 1
ATOM 1445 C CA . ALA A 1 180 ? 17.893 0.167 -24.251 1.00 95.50 180 ALA A CA 1
ATOM 1446 C C . ALA A 1 180 ? 16.373 0.184 -24.521 1.00 95.50 180 ALA A C 1
ATOM 1448 O O . ALA A 1 180 ? 15.565 0.333 -23.607 1.00 95.50 180 ALA A O 1
ATOM 1449 N N . LEU A 1 181 ? 15.950 -0.088 -25.762 1.00 95.94 181 LEU A N 1
ATOM 1450 C CA . LEU A 1 181 ? 14.530 -0.221 -26.113 1.00 95.94 181 LEU A CA 1
ATOM 1451 C C . LEU A 1 181 ? 13.849 -1.357 -25.343 1.00 95.94 181 LEU A C 1
ATOM 1453 O O . LEU A 1 181 ? 12.790 -1.158 -24.750 1.00 95.94 181 LEU A O 1
ATOM 1457 N N . ALA A 1 182 ? 14.468 -2.534 -25.287 1.00 94.56 182 ALA A N 1
ATOM 1458 C CA . ALA A 1 182 ? 13.973 -3.633 -24.464 1.00 94.56 182 ALA A CA 1
ATOM 1459 C C . ALA A 1 182 ? 13.982 -3.268 -22.965 1.00 94.56 182 ALA A C 1
ATOM 1461 O O . ALA A 1 182 ? 13.023 -3.573 -22.250 1.00 94.56 182 ALA A O 1
ATOM 1462 N N . GLY A 1 183 ? 15.026 -2.562 -22.517 1.00 93.75 183 GLY A N 1
ATOM 1463 C CA . GLY A 1 183 ? 15.178 -2.014 -21.170 1.00 93.75 183 GLY A CA 1
ATOM 1464 C C . GLY A 1 183 ? 13.991 -1.152 -20.750 1.00 93.75 183 GLY A C 1
ATOM 1465 O O . GLY A 1 183 ? 13.368 -1.449 -19.730 1.00 93.75 183 GLY A O 1
ATOM 1466 N N . THR A 1 184 ? 13.589 -0.175 -21.570 1.00 94.88 184 THR A N 1
ATOM 1467 C CA . THR A 1 184 ? 12.413 0.673 -21.288 1.00 94.88 184 THR A CA 1
ATOM 1468 C C . THR A 1 184 ? 11.128 -0.129 -21.091 1.00 94.88 184 THR A C 1
ATOM 1470 O O . THR A 1 184 ? 10.341 0.172 -20.193 1.00 94.88 184 THR A O 1
ATOM 1473 N N . GLY A 1 185 ? 10.912 -1.179 -21.891 1.00 94.38 185 GLY A N 1
ATOM 1474 C CA . GLY A 1 185 ? 9.736 -2.039 -21.765 1.00 94.38 185 GLY A CA 1
ATOM 1475 C C . GLY A 1 185 ? 9.677 -2.735 -20.404 1.00 94.38 185 GLY A C 1
ATOM 1476 O O . GLY A 1 185 ? 8.648 -2.707 -19.724 1.00 94.38 185 GLY A O 1
ATOM 1477 N N . VAL A 1 186 ? 10.805 -3.301 -19.966 1.00 93.94 186 VAL A N 1
ATOM 1478 C CA . VAL A 1 186 ? 10.940 -3.905 -18.631 1.00 93.94 186 VAL A CA 1
ATOM 1479 C C . VAL A 1 186 ? 10.790 -2.844 -17.538 1.00 93.94 186 VAL A C 1
ATOM 1481 O O . VAL A 1 186 ? 10.107 -3.073 -16.540 1.00 93.94 186 VAL A O 1
ATOM 1484 N N . MET A 1 187 ? 11.362 -1.660 -17.749 1.00 93.75 187 MET A N 1
ATOM 1485 C CA . MET A 1 187 ? 11.318 -0.539 -16.816 1.00 93.75 187 MET A CA 1
ATOM 1486 C C . MET A 1 187 ? 9.884 -0.103 -16.501 1.00 93.75 187 MET A C 1
ATOM 1488 O O . MET A 1 187 ? 9.518 0.067 -15.337 1.00 93.75 187 MET A O 1
ATOM 1492 N N . LEU A 1 188 ? 9.047 0.034 -17.531 1.00 94.69 188 LEU A N 1
ATOM 1493 C CA . LEU A 1 188 ? 7.635 0.379 -17.376 1.00 94.69 188 LEU A CA 1
ATOM 1494 C C . LEU A 1 188 ? 6.883 -0.694 -16.583 1.00 94.69 188 LEU A C 1
ATOM 1496 O O . LEU A 1 188 ? 6.124 -0.365 -15.669 1.00 94.69 188 LEU A O 1
ATOM 1500 N N . ALA A 1 189 ? 7.134 -1.974 -16.869 1.00 93.81 189 ALA A N 1
ATOM 1501 C CA . ALA A 1 189 ? 6.545 -3.068 -16.103 1.00 93.81 189 ALA A CA 1
ATOM 1502 C C . ALA A 1 189 ? 6.943 -2.988 -14.617 1.00 93.81 189 ALA A C 1
ATOM 1504 O O . ALA A 1 189 ? 6.075 -3.069 -13.746 1.00 93.81 189 ALA A O 1
ATOM 1505 N N . LEU A 1 190 ? 8.218 -2.731 -14.313 1.00 93.12 190 LEU A N 1
ATOM 1506 C CA . LEU A 1 190 ? 8.693 -2.575 -12.936 1.00 93.12 190 LEU A CA 1
ATOM 1507 C C . LEU A 1 190 ? 8.041 -1.383 -12.217 1.00 93.12 190 LEU A C 1
ATOM 1509 O O . LEU A 1 190 ? 7.593 -1.540 -11.080 1.00 93.12 190 LEU A O 1
ATOM 1513 N N . TRP A 1 191 ? 7.900 -0.229 -12.877 1.00 94.00 191 TRP A N 1
ATOM 1514 C CA . TRP A 1 191 ? 7.194 0.931 -12.315 1.00 94.00 191 TRP A CA 1
ATOM 1515 C C . TRP A 1 191 ? 5.719 0.641 -12.029 1.00 94.00 191 TRP A C 1
ATOM 1517 O O . TRP A 1 191 ? 5.215 1.012 -10.966 1.00 94.00 191 TRP A O 1
ATOM 1527 N N . THR A 1 192 ? 5.019 -0.048 -12.936 1.00 92.12 192 THR A N 1
ATOM 1528 C CA . THR A 1 192 ? 3.614 -0.414 -12.694 1.00 92.12 192 THR A CA 1
ATOM 1529 C C . THR A 1 192 ? 3.475 -1.339 -11.488 1.00 92.12 192 THR A C 1
ATOM 1531 O O . THR A 1 192 ? 2.666 -1.065 -10.600 1.00 92.12 192 THR A O 1
ATOM 1534 N N . ILE A 1 193 ? 4.307 -2.384 -11.399 1.00 93.94 193 ILE A N 1
ATOM 1535 C CA . ILE A 1 193 ? 4.329 -3.314 -10.264 1.00 93.94 193 ILE A CA 1
ATOM 1536 C C . ILE A 1 193 ? 4.629 -2.561 -8.964 1.00 93.94 193 ILE A C 1
ATOM 1538 O O . ILE A 1 193 ? 3.929 -2.752 -7.969 1.00 93.94 193 ILE A O 1
ATOM 1542 N N . TYR A 1 194 ? 5.610 -1.658 -8.979 1.00 94.12 194 TYR A N 1
ATOM 1543 C CA . TYR A 1 194 ? 5.973 -0.840 -7.826 1.00 94.12 194 TYR A CA 1
ATOM 1544 C C . TYR A 1 194 ? 4.795 0.007 -7.309 1.00 94.12 194 TYR A C 1
ATOM 1546 O O . TYR A 1 194 ? 4.497 -0.018 -6.114 1.00 94.12 194 TYR A O 1
ATOM 1554 N N . ILE A 1 195 ? 4.055 0.684 -8.195 1.00 91.19 195 ILE A N 1
ATOM 1555 C CA . ILE A 1 195 ? 2.878 1.485 -7.810 1.00 91.19 195 ILE A CA 1
ATOM 1556 C C . ILE A 1 195 ? 1.787 0.608 -7.180 1.00 91.19 195 ILE A C 1
ATOM 1558 O O . ILE A 1 195 ? 1.183 1.000 -6.176 1.00 91.19 195 ILE A O 1
ATOM 1562 N N . TYR A 1 196 ? 1.533 -0.580 -7.739 1.00 92.69 196 TYR A N 1
ATOM 1563 C CA . TYR A 1 196 ? 0.574 -1.528 -7.164 1.00 92.69 196 TYR A CA 1
ATOM 1564 C C . TYR A 1 196 ? 0.994 -1.988 -5.765 1.00 92.69 196 TYR A C 1
ATOM 1566 O O . TYR A 1 196 ? 0.155 -2.031 -4.865 1.00 92.69 196 TYR A O 1
ATOM 1574 N N . ILE A 1 197 ? 2.283 -2.273 -5.564 1.00 88.69 197 ILE A N 1
ATOM 1575 C CA . ILE A 1 197 ? 2.834 -2.670 -4.264 1.00 88.69 197 ILE A CA 1
ATOM 1576 C C . ILE A 1 197 ? 2.653 -1.550 -3.231 1.00 88.69 197 ILE A C 1
ATOM 1578 O O . ILE A 1 197 ? 2.145 -1.802 -2.138 1.00 88.69 197 ILE A O 1
ATOM 1582 N N . VAL A 1 198 ? 3.004 -0.305 -3.568 1.00 88.56 198 VAL A N 1
ATOM 1583 C CA . VAL A 1 198 ? 2.854 0.840 -2.651 1.00 88.56 198 VAL A CA 1
ATOM 1584 C C . VAL A 1 198 ? 1.386 1.062 -2.270 1.00 88.56 198 VAL A C 1
ATOM 1586 O O . VAL A 1 198 ? 1.082 1.260 -1.092 1.00 88.56 198 VAL A O 1
ATOM 1589 N N . LYS A 1 199 ? 0.457 0.977 -3.233 1.00 86.06 199 LYS A N 1
ATOM 1590 C CA . LYS A 1 199 ? -0.990 1.056 -2.961 1.00 86.06 199 LYS A CA 1
ATOM 1591 C C . LYS A 1 199 ? -1.459 -0.048 -2.016 1.00 86.06 199 LYS A C 1
ATOM 1593 O O . LYS A 1 199 ? -2.137 0.239 -1.036 1.00 86.06 199 LYS A O 1
ATOM 1598 N N . PHE A 1 200 ? -1.048 -1.286 -2.275 1.00 83.06 200 PHE A N 1
ATOM 1599 C CA . PHE A 1 200 ? -1.402 -2.433 -1.445 1.00 83.06 200 PHE A CA 1
ATOM 1600 C C . PHE A 1 200 ? -0.948 -2.257 0.011 1.00 83.06 200 PHE A C 1
ATOM 1602 O O . PHE A 1 200 ? -1.726 -2.482 0.939 1.00 83.06 200 PHE A O 1
ATOM 1609 N N . PHE A 1 201 ? 0.288 -1.796 0.226 1.00 82.38 201 PHE A N 1
ATOM 1610 C CA . PHE A 1 201 ? 0.784 -1.530 1.576 1.00 82.38 201 PHE A CA 1
ATOM 1611 C C . PHE A 1 201 ? 0.041 -0.381 2.259 1.00 82.38 201 PHE A C 1
ATOM 1613 O O . PHE A 1 201 ? -0.287 -0.496 3.441 1.00 82.38 201 PHE A O 1
ATOM 1620 N N . LYS A 1 202 ? -0.280 0.695 1.530 1.00 82.00 202 LYS A N 1
ATOM 1621 C CA . LYS A 1 202 ? -1.096 1.796 2.058 1.00 82.00 202 LYS A CA 1
ATOM 1622 C C . LYS A 1 202 ? -2.449 1.291 2.571 1.00 82.00 202 LYS A C 1
ATOM 1624 O O . LYS A 1 202 ? -2.832 1.635 3.688 1.00 82.00 202 LYS A O 1
ATOM 1629 N N . ASP A 1 203 ? -3.138 0.453 1.800 1.00 77.62 203 ASP A N 1
ATOM 1630 C CA . ASP A 1 203 ? -4.454 -0.078 2.175 1.00 77.62 203 ASP A CA 1
ATOM 1631 C C . ASP A 1 203 ? -4.384 -0.969 3.423 1.00 77.62 203 ASP A C 1
ATOM 1633 O O . ASP A 1 203 ? -5.235 -0.871 4.312 1.00 77.62 203 ASP A O 1
ATOM 1637 N N . ILE A 1 204 ? -3.346 -1.805 3.533 1.00 78.81 204 ILE A N 1
ATOM 1638 C CA . ILE A 1 204 ? -3.113 -2.639 4.722 1.00 78.81 204 ILE A CA 1
ATOM 1639 C C . ILE A 1 204 ? -2.871 -1.775 5.961 1.00 78.81 204 ILE A C 1
ATOM 1641 O O . ILE A 1 204 ? -3.473 -2.023 7.007 1.00 78.81 204 ILE A O 1
ATOM 1645 N N . ILE A 1 205 ? -2.008 -0.762 5.852 1.00 78.75 205 ILE A N 1
ATOM 1646 C CA . ILE A 1 205 ? -1.661 0.112 6.977 1.00 78.75 205 ILE A CA 1
ATOM 1647 C C . ILE A 1 205 ? -2.891 0.899 7.441 1.00 78.75 205 ILE A C 1
ATOM 1649 O O . ILE A 1 205 ? -3.160 0.955 8.639 1.00 78.75 205 ILE A O 1
ATOM 1653 N N . LEU A 1 206 ? -3.680 1.456 6.515 1.00 72.50 206 LEU A N 1
ATOM 1654 C CA . LEU A 1 206 ? -4.908 2.183 6.855 1.00 72.50 206 LEU A CA 1
ATOM 1655 C C . LEU A 1 206 ? -5.929 1.285 7.558 1.00 72.50 206 LEU A C 1
ATOM 1657 O O . LEU A 1 206 ? -6.485 1.676 8.586 1.00 72.50 206 LEU A O 1
ATOM 1661 N N . ARG A 1 207 ? -6.124 0.061 7.056 1.00 73.81 207 ARG A N 1
ATOM 1662 C CA . ARG A 1 207 ? -7.010 -0.926 7.682 1.00 73.81 207 ARG A CA 1
ATOM 1663 C C . ARG A 1 207 ? -6.557 -1.276 9.097 1.00 73.81 207 ARG A C 1
ATOM 1665 O O . ARG A 1 207 ? -7.383 -1.369 10.001 1.00 73.81 207 ARG A O 1
ATOM 1672 N N . TYR A 1 208 ? -5.252 -1.437 9.300 1.00 74.94 208 TYR A N 1
ATOM 1673 C CA . TYR A 1 208 ? -4.685 -1.698 10.619 1.00 74.94 208 TYR A CA 1
ATOM 1674 C C . TYR A 1 208 ? -4.882 -0.518 11.585 1.00 74.94 208 TYR A C 1
ATOM 1676 O O . TYR A 1 208 ? -5.349 -0.719 12.704 1.00 74.94 208 TYR A O 1
ATOM 1684 N N . ILE A 1 209 ? -4.576 0.714 11.159 1.00 72.56 209 ILE A N 1
ATOM 1685 C CA . ILE A 1 209 ? -4.732 1.918 11.993 1.00 72.56 209 ILE A CA 1
ATOM 1686 C C . ILE A 1 209 ? -6.194 2.108 12.408 1.00 72.56 209 ILE A C 1
ATOM 1688 O O . ILE A 1 209 ? -6.468 2.343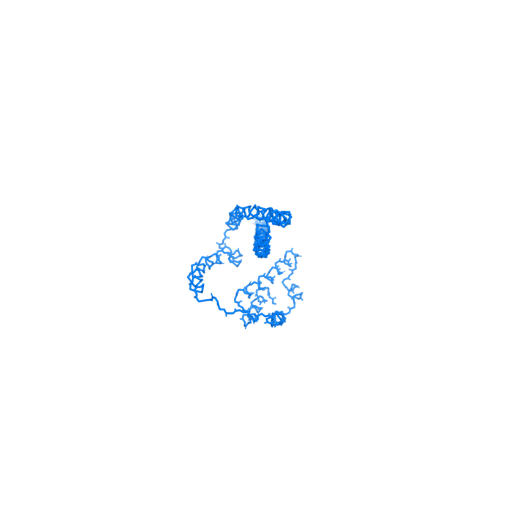 13.586 1.00 72.56 209 ILE A O 1
ATOM 1692 N N . SER A 1 210 ? -7.124 1.975 11.457 1.00 72.62 210 SER A N 1
ATOM 1693 C CA . SER A 1 210 ? -8.564 2.036 11.721 1.00 72.62 210 SER A CA 1
ATOM 1694 C C . SER A 1 210 ? -8.972 0.984 12.757 1.00 72.62 210 SER A C 1
ATOM 1696 O O . SER A 1 210 ? -9.531 1.335 13.793 1.00 72.62 210 SER A O 1
ATOM 1698 N N . TRP A 1 211 ? -8.562 -0.274 12.571 1.00 77.06 211 TRP A N 1
ATOM 1699 C CA . TRP A 1 211 ? -8.852 -1.349 13.520 1.00 77.06 211 TRP A CA 1
ATOM 1700 C C . TRP A 1 211 ? -8.327 -1.065 14.942 1.00 77.06 211 TRP A C 1
ATOM 1702 O O . TRP A 1 211 ? -9.054 -1.261 15.919 1.00 77.06 211 TRP A O 1
ATOM 1712 N N . VAL A 1 212 ? -7.098 -0.551 15.088 1.00 71.88 212 VAL A N 1
ATOM 1713 C CA . VAL A 1 212 ? -6.537 -0.177 16.403 1.00 71.88 212 VAL A CA 1
ATOM 1714 C C . VAL A 1 212 ? -7.322 0.971 17.046 1.00 71.88 212 VAL A C 1
ATOM 1716 O O . VAL A 1 212 ? -7.566 0.939 18.256 1.00 71.88 212 VAL A O 1
ATOM 1719 N N . LYS A 1 213 ? -7.724 1.985 16.267 1.00 72.00 213 LYS A N 1
ATOM 1720 C CA . LYS A 1 213 ? -8.512 3.130 16.753 1.00 72.00 213 LYS A CA 1
ATOM 1721 C C . LYS A 1 213 ? -9.844 2.663 17.338 1.00 72.00 213 LYS A C 1
ATOM 1723 O O . LYS A 1 213 ? -10.146 2.994 18.485 1.00 72.00 213 LYS A O 1
ATOM 1728 N N . THR A 1 214 ? -10.573 1.835 16.594 1.00 67.06 214 THR A N 1
ATOM 1729 C CA . THR A 1 214 ? -11.847 1.255 17.022 1.00 67.06 214 THR A CA 1
ATOM 1730 C C . THR A 1 214 ? -11.662 0.465 18.325 1.00 67.06 214 THR A C 1
ATOM 1732 O O . THR A 1 214 ? -12.400 0.666 19.283 1.00 67.06 214 THR A O 1
ATOM 1735 N N . ARG A 1 215 ? -10.595 -0.339 18.461 1.00 69.50 215 ARG A N 1
ATOM 1736 C CA . ARG A 1 215 ? -10.305 -1.081 19.708 1.00 69.50 215 ARG A CA 1
ATOM 1737 C C . ARG A 1 215 ? -9.992 -0.204 20.918 1.00 69.50 215 ARG A C 1
ATOM 1739 O O . ARG A 1 215 ? -10.460 -0.507 22.014 1.00 69.50 215 ARG A O 1
ATOM 1746 N N . LYS A 1 216 ? -9.237 0.884 20.746 1.00 66.69 216 LYS A N 1
ATOM 1747 C CA . LYS A 1 216 ? -8.974 1.841 21.836 1.00 66.69 216 LYS A CA 1
ATOM 1748 C C . LYS A 1 216 ? -10.257 2.499 22.349 1.00 66.69 216 LYS A C 1
ATOM 1750 O O . LYS A 1 216 ? -10.345 2.798 23.537 1.00 66.69 216 LYS A O 1
ATOM 1755 N N . MET A 1 217 ? -11.239 2.700 21.475 1.00 69.38 217 MET A N 1
ATOM 1756 C CA . MET A 1 217 ? -12.531 3.279 21.833 1.00 69.38 217 MET A CA 1
ATOM 1757 C C . MET A 1 217 ? -13.332 2.377 22.782 1.00 69.38 217 MET A C 1
ATOM 1759 O O . MET A 1 217 ? -13.769 2.854 23.824 1.00 69.38 217 MET A O 1
ATOM 1763 N N . TYR A 1 218 ? -13.434 1.072 22.497 1.00 67.56 218 TYR A N 1
ATOM 1764 C CA . TYR A 1 218 ? -14.117 0.114 23.387 1.00 67.56 218 TYR A CA 1
ATOM 1765 C C . TYR A 1 218 ? -13.511 0.073 24.791 1.00 67.56 218 TYR A C 1
ATOM 1767 O O . TYR A 1 218 ? -14.234 0.001 25.782 1.00 67.56 218 TYR A O 1
ATOM 1775 N N . ILE A 1 219 ? -12.180 0.145 24.886 1.00 69.88 219 ILE A N 1
ATOM 1776 C CA . ILE A 1 219 ? -11.488 0.171 26.181 1.00 69.88 219 ILE A CA 1
ATOM 1777 C C . ILE A 1 219 ? -11.875 1.425 26.968 1.00 69.88 219 ILE A C 1
ATOM 1779 O O . ILE A 1 219 ? -12.151 1.318 28.157 1.00 69.88 219 ILE A O 1
ATOM 1783 N N . ARG A 1 220 ? -11.940 2.591 26.310 1.00 70.56 220 ARG A N 1
ATOM 1784 C CA . ARG A 1 220 ? -12.333 3.855 26.950 1.00 70.56 220 ARG A CA 1
ATOM 1785 C C . ARG A 1 220 ? -13.771 3.813 27.466 1.00 70.56 220 ARG A C 1
ATOM 1787 O O . ARG A 1 220 ? -14.017 4.247 28.582 1.00 70.56 220 ARG A O 1
ATOM 1794 N N . VAL A 1 221 ? -14.704 3.281 26.675 1.00 71.75 221 VAL A N 1
ATOM 1795 C CA . VAL A 1 221 ? -16.115 3.165 27.083 1.00 71.75 221 VAL A CA 1
ATOM 1796 C C . VAL A 1 221 ? -16.261 2.216 28.273 1.00 71.75 221 VAL A C 1
ATOM 1798 O O . VAL A 1 221 ? -16.918 2.566 29.247 1.00 71.75 221 VAL A O 1
ATOM 1801 N N . LYS A 1 222 ? -15.579 1.061 28.263 1.00 67.81 222 LYS A N 1
ATOM 1802 C CA . LYS A 1 222 ? -15.562 0.158 29.424 1.00 67.81 222 LYS A CA 1
ATOM 1803 C C . LYS A 1 222 ? -14.956 0.816 30.665 1.00 67.81 222 LYS A C 1
ATOM 1805 O O . LYS A 1 222 ? -15.516 0.687 31.741 1.00 67.81 222 LYS A O 1
ATOM 1810 N N . GLU A 1 223 ? -13.836 1.521 30.519 1.00 67.19 223 GLU A N 1
ATOM 1811 C CA . GLU A 1 223 ? -13.166 2.225 31.621 1.00 67.19 223 GLU A CA 1
ATOM 1812 C C . GLU A 1 223 ? -14.074 3.307 32.233 1.00 67.19 223 GLU A C 1
ATOM 1814 O O . GLU A 1 223 ? -14.173 3.387 33.455 1.00 67.19 223 GLU A O 1
ATOM 1819 N N . ASN A 1 224 ? -14.823 4.046 31.405 1.00 66.81 224 ASN A N 1
ATOM 1820 C CA . ASN A 1 224 ? -15.834 5.002 31.865 1.00 66.81 224 ASN A CA 1
ATOM 1821 C C . ASN A 1 224 ? -17.024 4.320 32.559 1.00 66.81 224 ASN A C 1
ATOM 1823 O O . ASN A 1 224 ? -17.452 4.785 33.611 1.00 66.81 224 ASN A O 1
ATOM 1827 N N . ASN A 1 225 ? -17.540 3.215 32.013 1.00 66.44 225 ASN A N 1
ATOM 1828 C CA . ASN A 1 225 ? -18.647 2.476 32.630 1.00 66.44 225 ASN A CA 1
ATOM 1829 C C . ASN A 1 225 ? -18.241 1.881 33.986 1.00 66.44 225 ASN A C 1
ATOM 1831 O O . ASN A 1 225 ? -18.956 2.070 34.962 1.00 66.44 225 ASN A O 1
ATOM 1835 N N . THR A 1 226 ? -17.058 1.266 34.083 1.00 63.53 226 THR A N 1
ATOM 1836 C CA . THR A 1 226 ? -16.511 0.756 35.350 1.00 63.53 226 THR A CA 1
ATOM 1837 C C . THR A 1 226 ? -16.226 1.881 36.353 1.00 63.53 226 THR A C 1
ATOM 1839 O O . THR A 1 226 ? -16.394 1.687 37.555 1.00 63.53 226 THR A O 1
ATOM 1842 N N . TYR A 1 227 ? -15.801 3.065 35.901 1.00 62.41 227 TYR A N 1
ATOM 1843 C CA . TYR A 1 227 ? -15.627 4.228 36.778 1.00 62.41 227 TYR A CA 1
ATOM 1844 C C . TYR A 1 227 ? -16.967 4.738 37.321 1.00 62.41 227 TYR A C 1
ATOM 1846 O O . TYR A 1 227 ? -17.102 4.921 38.529 1.00 62.41 227 TYR A O 1
ATOM 1854 N N . ASN A 1 228 ? -17.965 4.913 36.450 1.00 63.16 228 ASN A N 1
ATOM 1855 C CA . ASN A 1 228 ? -19.302 5.368 36.833 1.00 63.16 228 ASN A CA 1
ATOM 1856 C C . ASN A 1 228 ? -19.998 4.375 37.771 1.00 63.16 228 ASN A C 1
ATOM 1858 O O . ASN A 1 228 ? -20.641 4.791 38.729 1.00 63.16 228 ASN A O 1
ATOM 1862 N N . GLU A 1 229 ? -19.833 3.073 37.538 1.00 63.38 229 GLU A N 1
ATOM 1863 C CA . GLU A 1 229 ? -20.359 2.015 38.401 1.00 63.38 229 GLU A CA 1
ATOM 1864 C C . GLU A 1 229 ? -19.700 2.029 39.789 1.00 63.38 229 GLU A C 1
ATOM 1866 O O . GLU A 1 229 ? -20.398 2.032 40.799 1.00 63.38 229 GLU A O 1
ATOM 1871 N N . ASN A 1 230 ? -18.369 2.147 39.868 1.00 64.19 230 ASN A N 1
ATOM 1872 C CA . ASN A 1 230 ? -17.673 2.293 41.152 1.00 64.19 230 ASN A CA 1
ATOM 1873 C C . ASN A 1 230 ? -18.039 3.595 41.881 1.00 64.19 230 ASN A C 1
ATOM 1875 O O . ASN A 1 230 ? -18.139 3.599 43.105 1.00 64.19 230 ASN A O 1
ATOM 1879 N N . TYR A 1 231 ? -18.249 4.695 41.152 1.00 64.38 231 TYR A N 1
ATOM 1880 C CA . TYR A 1 231 ? -18.684 5.962 41.737 1.00 64.38 231 TYR A CA 1
ATOM 1881 C C . TYR A 1 231 ? -20.092 5.846 42.330 1.00 64.38 231 TYR A C 1
ATOM 1883 O O . TYR A 1 231 ? -20.274 6.185 43.495 1.00 64.38 231 TYR A O 1
ATOM 1891 N N . ASN A 1 232 ? -21.051 5.291 41.577 1.00 63.38 232 ASN A N 1
ATOM 1892 C CA . ASN A 1 232 ? -22.417 5.063 42.058 1.00 63.38 232 ASN A CA 1
ATOM 1893 C C . ASN A 1 232 ? -22.470 4.089 43.240 1.00 63.38 232 ASN A C 1
ATOM 1895 O O . ASN A 1 232 ? -23.235 4.296 44.175 1.00 63.38 232 ASN A O 1
ATOM 1899 N N . ASN A 1 233 ? -21.656 3.034 43.228 1.00 65.25 233 ASN A N 1
ATOM 1900 C CA . ASN A 1 233 ? -21.611 2.079 44.334 1.00 65.25 233 ASN A CA 1
ATOM 1901 C C . ASN A 1 233 ? -21.007 2.707 45.599 1.00 65.25 233 ASN A C 1
ATOM 1903 O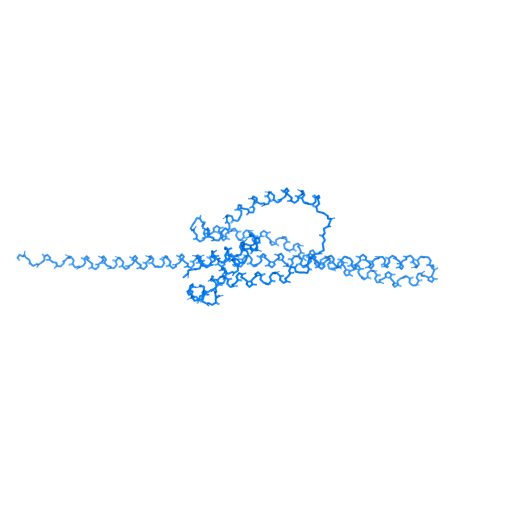 O . ASN A 1 233 ? -21.502 2.463 46.698 1.00 65.25 233 ASN A O 1
ATOM 1907 N N . ASN A 1 234 ? -19.985 3.557 45.454 1.00 64.19 234 ASN A N 1
ATOM 1908 C CA . ASN A 1 234 ? -19.400 4.283 46.580 1.00 64.19 234 ASN A CA 1
ATOM 1909 C C . ASN A 1 234 ? -20.365 5.331 47.152 1.00 64.19 234 ASN A C 1
ATOM 1911 O O . ASN A 1 234 ? -20.509 5.403 48.369 1.00 64.19 234 ASN A O 1
ATOM 1915 N N . THR A 1 235 ? -21.074 6.098 46.318 1.00 62.50 235 THR A N 1
ATOM 1916 C CA . THR A 1 235 ? -22.074 7.070 46.797 1.00 62.50 235 THR A CA 1
ATOM 1917 C C . THR A 1 235 ? -23.270 6.387 47.455 1.00 62.50 235 THR A C 1
ATOM 1919 O O . THR A 1 235 ? -23.723 6.847 48.501 1.00 62.50 235 THR A O 1
ATOM 1922 N N . LEU A 1 236 ? -23.731 5.253 46.916 1.00 62.75 236 LEU A N 1
ATOM 1923 C CA . LEU A 1 236 ? -24.795 4.453 47.525 1.00 62.75 236 LEU A CA 1
ATOM 1924 C C . LEU A 1 236 ? -24.350 3.837 48.862 1.00 62.75 236 LEU A C 1
ATOM 1926 O O . LEU A 1 236 ? -25.144 3.759 49.792 1.00 62.75 236 LEU A O 1
ATOM 1930 N N . SER A 1 237 ? -23.079 3.437 48.987 1.00 57.12 237 SER A N 1
ATOM 1931 C CA . SER A 1 237 ? -22.528 2.954 50.259 1.00 57.12 237 SER A CA 1
ATOM 1932 C C . SER A 1 237 ? -22.350 4.062 51.303 1.00 57.12 237 SER A C 1
ATOM 1934 O O . SER A 1 237 ? -22.614 3.815 52.473 1.00 57.12 237 SER A O 1
ATOM 1936 N N . LEU A 1 238 ? -21.969 5.284 50.900 1.00 59.69 238 LEU A N 1
ATOM 1937 C CA . LEU A 1 238 ? -21.897 6.436 51.809 1.00 59.69 238 LEU A CA 1
ATOM 1938 C C . LEU A 1 238 ? -23.286 6.843 52.308 1.00 59.69 238 LEU A C 1
ATOM 1940 O O . LEU A 1 238 ? -23.473 6.974 53.509 1.00 59.69 238 LEU A O 1
ATOM 1944 N N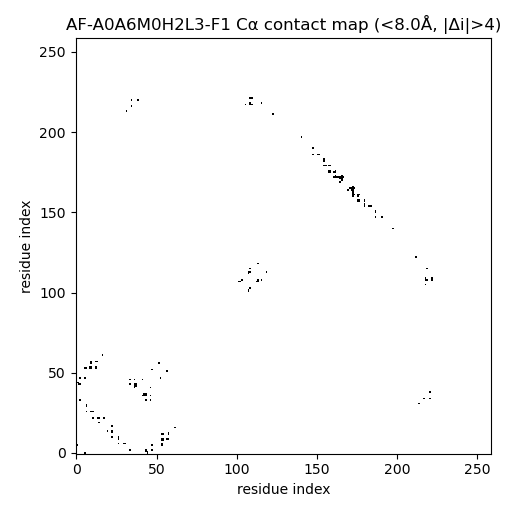 . SER A 1 239 ? -24.264 6.956 51.404 1.00 58.69 239 SER A N 1
ATOM 1945 C CA . SER A 1 239 ? -25.654 7.277 51.758 1.00 58.69 239 SER A CA 1
ATOM 1946 C C . SER A 1 239 ? -26.258 6.248 52.717 1.00 58.69 239 SER A C 1
ATOM 1948 O O . SER A 1 239 ? -26.980 6.618 53.635 1.00 58.69 239 SER A O 1
ATOM 1950 N N . LYS A 1 240 ? -25.930 4.962 52.547 1.00 57.16 240 LYS A N 1
ATOM 1951 C CA . LYS A 1 240 ? -26.422 3.893 53.421 1.00 57.16 240 LYS A CA 1
ATOM 1952 C C . LYS A 1 240 ? -25.744 3.872 54.794 1.00 57.16 240 LYS A C 1
ATOM 1954 O O . LYS A 1 240 ? -26.351 3.422 55.755 1.00 57.16 240 LYS A O 1
ATOM 1959 N N . ASN A 1 241 ? -24.501 4.340 54.890 1.00 58.16 241 ASN A N 1
ATOM 1960 C CA . ASN A 1 241 ? -23.815 4.482 56.174 1.00 58.16 241 ASN A CA 1
ATOM 1961 C C . ASN A 1 241 ? -24.311 5.722 56.940 1.00 58.16 241 ASN A C 1
ATOM 1963 O O . ASN A 1 241 ? -24.453 5.641 58.152 1.00 58.16 241 ASN A O 1
ATOM 1967 N N . GLU A 1 242 ? -24.637 6.818 56.242 1.00 58.12 242 GLU A N 1
ATOM 1968 C CA . GLU A 1 242 ? -25.247 8.017 56.844 1.00 58.12 242 GLU A CA 1
ATOM 1969 C C . GLU A 1 242 ? -26.680 7.761 57.351 1.00 58.12 242 GLU A C 1
ATOM 1971 O O . GLU A 1 242 ? -27.041 8.260 58.411 1.00 58.12 242 GLU A O 1
ATOM 1976 N N . GLU A 1 243 ? -27.490 6.948 56.656 1.00 56.03 243 GLU A N 1
ATOM 1977 C CA . GLU A 1 243 ? -28.826 6.546 57.144 1.00 56.03 243 GLU A CA 1
ATOM 1978 C C . GLU A 1 243 ? -28.755 5.667 58.407 1.00 56.03 243 GLU A C 1
ATOM 1980 O O . GLU A 1 243 ? -29.568 5.832 59.312 1.00 56.03 243 GLU A O 1
ATOM 1985 N N . VAL A 1 244 ? -27.758 4.778 58.508 1.00 56.16 244 VAL A N 1
ATOM 1986 C CA . VAL A 1 244 ? -27.561 3.914 59.689 1.00 56.16 244 VAL A CA 1
ATOM 1987 C C . VAL A 1 244 ? -27.019 4.702 60.889 1.00 56.16 244 VAL A C 1
ATOM 1989 O O . VAL A 1 244 ? -27.397 4.410 62.018 1.00 56.16 244 VAL A O 1
ATOM 1992 N N . GLU A 1 245 ? -26.176 5.718 60.679 1.00 52.56 245 GLU A N 1
ATOM 1993 C CA . GLU A 1 245 ? -25.740 6.624 61.758 1.00 52.56 245 GLU A CA 1
ATOM 1994 C C . GLU A 1 245 ? -26.907 7.460 62.312 1.00 52.56 245 GLU A C 1
ATOM 1996 O O . GLU A 1 245 ? -26.971 7.698 63.515 1.00 52.56 245 GLU A O 1
ATOM 2001 N N . HIS A 1 246 ? -27.869 7.841 61.465 1.00 49.47 246 HIS A N 1
ATOM 2002 C CA . HIS A 1 246 ? -29.026 8.636 61.882 1.00 49.47 246 HIS A CA 1
ATOM 2003 C C . HIS A 1 246 ? -30.117 7.817 62.602 1.00 49.47 246 HIS A C 1
ATOM 2005 O O . HIS A 1 246 ? -30.829 8.379 63.429 1.00 49.47 246 HIS A O 1
ATOM 2011 N N . GLU A 1 247 ? -30.241 6.509 62.330 1.00 49.44 247 GLU A N 1
ATOM 2012 C CA . GLU A 1 247 ? -31.138 5.600 63.075 1.00 49.44 247 GLU A CA 1
ATOM 2013 C C . GLU A 1 247 ? -30.602 5.254 64.477 1.00 49.44 247 GLU A C 1
ATOM 2015 O O . GLU A 1 247 ? -31.388 5.114 65.411 1.00 49.44 247 GLU A O 1
ATOM 2020 N N . ILE A 1 248 ? -29.278 5.171 64.663 1.00 50.66 248 ILE A N 1
ATOM 2021 C CA . ILE A 1 248 ? -28.671 4.859 65.972 1.00 50.66 248 ILE A CA 1
ATOM 2022 C C . ILE A 1 248 ? -28.800 6.045 66.952 1.00 50.66 248 ILE A C 1
ATOM 2024 O O . ILE A 1 248 ? -29.004 5.839 68.146 1.00 50.66 248 ILE A O 1
ATOM 2028 N N . ASP A 1 249 ? -28.760 7.289 66.460 1.00 48.91 249 ASP A N 1
ATOM 2029 C CA . ASP A 1 249 ? -28.862 8.505 67.290 1.00 48.91 249 ASP A CA 1
ATOM 2030 C C . ASP A 1 249 ? -30.294 8.832 67.781 1.00 48.91 249 ASP A C 1
ATOM 2032 O O . ASP A 1 249 ? -30.475 9.668 68.689 1.00 48.91 249 ASP A O 1
ATOM 2036 N N . ASP A 1 250 ? -31.309 8.188 67.195 1.00 49.44 250 ASP A N 1
ATOM 2037 C CA . ASP A 1 250 ? -32.722 8.334 67.565 1.00 49.44 250 ASP A CA 1
ATOM 2038 C C . ASP A 1 250 ? -33.227 7.190 68.471 1.00 49.44 250 ASP A C 1
ATOM 2040 O O . ASP A 1 250 ? -34.153 7.414 69.252 1.00 49.44 250 ASP A O 1
ATOM 2044 N N . GLU A 1 251 ? -32.582 6.014 68.474 1.00 46.19 251 GLU A N 1
ATOM 2045 C CA . GLU A 1 251 ? -32.942 4.890 69.363 1.00 46.19 251 GLU A CA 1
ATOM 2046 C C . GLU A 1 251 ? -32.454 5.087 70.820 1.00 46.19 251 GLU A C 1
ATOM 2048 O O . GLU A 1 251 ? -33.073 4.586 71.756 1.00 46.19 251 GLU A O 1
ATOM 2053 N N . ASP A 1 252 ? -31.427 5.915 71.054 1.00 46.38 252 ASP A N 1
ATOM 2054 C CA . ASP A 1 252 ? -30.895 6.216 72.400 1.00 46.38 252 ASP A CA 1
ATOM 2055 C C . ASP A 1 252 ? -31.672 7.322 73.163 1.00 46.38 252 ASP A C 1
ATOM 2057 O O . ASP A 1 252 ? -31.275 7.732 74.261 1.00 46.38 252 ASP A O 1
ATOM 2061 N N . LYS A 1 253 ? -32.788 7.839 72.617 1.00 48.16 253 LYS A N 1
ATOM 2062 C CA . LYS A 1 253 ? -33.581 8.922 73.245 1.00 48.16 253 LYS A CA 1
ATOM 2063 C C . LYS A 1 253 ? -34.964 8.530 73.782 1.00 48.16 253 LYS A C 1
ATOM 2065 O O . LYS A 1 253 ? -35.596 9.390 74.399 1.00 48.16 253 LYS A O 1
ATOM 2070 N N . GLU A 1 254 ? -35.432 7.288 73.631 1.00 45.28 254 GLU A N 1
ATOM 2071 C CA . GLU A 1 254 ? -36.778 6.897 74.109 1.00 45.28 254 GLU A CA 1
ATOM 2072 C C . GLU A 1 254 ? -36.848 6.255 75.512 1.00 45.28 254 GLU A C 1
ATOM 2074 O O . GLU A 1 254 ? -37.929 6.235 76.097 1.00 45.28 254 GLU A O 1
ATOM 2079 N N . ASP A 1 255 ? -35.733 5.872 76.146 1.00 46.81 255 ASP A N 1
ATOM 2080 C CA . ASP A 1 255 ? -35.771 5.151 77.439 1.00 46.81 255 ASP A CA 1
ATOM 2081 C C . ASP A 1 255 ? -35.608 6.022 78.713 1.00 46.81 255 ASP A C 1
ATOM 2083 O O . ASP A 1 255 ? -35.409 5.500 79.808 1.00 46.81 255 ASP A O 1
ATOM 2087 N N . SER A 1 256 ? -35.736 7.356 78.632 1.00 45.31 256 SER A N 1
ATOM 2088 C CA . SER A 1 256 ? -35.518 8.267 79.787 1.00 45.31 256 SER A CA 1
ATOM 2089 C C . SER A 1 256 ? -36.771 9.004 80.300 1.00 45.31 256 SER A C 1
ATOM 2091 O O . SER A 1 256 ? -36.678 10.057 80.930 1.00 45.31 256 SER A O 1
ATOM 2093 N N . TYR A 1 257 ? -37.969 8.464 80.064 1.00 45.06 257 TYR A N 1
ATOM 2094 C CA . TYR A 1 257 ? -39.210 8.990 80.655 1.00 45.06 257 TYR A CA 1
ATOM 2095 C C . TYR A 1 257 ? -40.150 7.875 81.119 1.00 45.06 257 TYR A C 1
ATOM 2097 O O . TYR A 1 257 ? -41.296 7.830 80.693 1.00 45.06 257 TYR A O 1
ATOM 2105 N N . ASN A 1 258 ? -39.682 6.972 81.984 1.00 45.69 258 ASN A N 1
ATOM 2106 C CA . ASN A 1 258 ? -40.547 6.122 82.814 1.00 45.69 258 ASN A CA 1
ATOM 2107 C C . ASN A 1 258 ? -39.782 5.588 84.042 1.00 45.69 258 ASN A C 1
ATOM 2109 O O . ASN A 1 258 ? -39.528 4.392 84.131 1.00 45.69 258 ASN A O 1
ATOM 2113 N N . GLU A 1 259 ? -39.435 6.460 84.994 1.00 39.16 259 GLU A N 1
ATOM 2114 C CA . GLU A 1 259 ? -39.390 6.116 86.432 1.00 39.16 259 GLU A CA 1
ATOM 2115 C C . GLU A 1 259 ? -39.480 7.364 87.321 1.00 39.16 259 GLU A C 1
ATOM 2117 O O . GLU A 1 259 ? -38.793 8.368 87.017 1.00 39.16 259 GLU A O 1
#

Sequence (259 aa):
MNRKEFLEILRDYLSDSFSENEVSDIIRDYEEFFLNGELEGKSDETIISSLGSPKTIANDLKREMKKSDVNSNQKKDYGREAKKIWGKTKRLGKRGIERSKEFLNSNDILNEKIPIWGVKAILIILTLFLIMPTIFIITGIISATLTLIGFTIMDIGGYIISFPMMTANMYMGLFIFFMALAGTGVMLALWTIYIYIVKFFKDIILRYISWVKTRKMYIRVKENNTYNENYNNNTLSLSKNEEVEHEIDDEDKEDSYNE

Secondary structure (DSSP, 8-state):
--HHHHHHHHHHHHHTTS-HHHHHHHHHHHHHHHHHHHHTT--HHHHHHHH--HHHHHHHHHHHHHHHGGG-----SSTTHHHHHHHHHHHHHHHHHHHHHHHT-HHHHHSSSS-HHHHHHHHHHHHHHHHHHHHHHHHHHHHHHHHHHHHHHHHHHHHHHHHHHHHH-HHHHHHHHHHHHHHHHHHHHHHHHHHHHHHHHHHHHHHHHHHHHHHHHHHHHHHHHHHHHHHHHHHHHHHHHHHHHHHHHHHTTSSSS--

Nearest PDB structures (foldseek):
  3g6b-assembly1_B  TM=2.805E-01  e=2.755E+00  Thermotoga maritima
  3g67-assembly1_A  TM=2.780E-01  e=4.530E+00  Thermotoga maritima

Solvent-accessible surface area (backbone atoms only — not comparable to full-atom values): 14480 Å² total; per-residue (Å²): 123,50,65,67,58,48,52,50,55,28,44,60,63,28,58,82,78,40,54,74,67,55,38,51,51,54,53,47,55,54,50,52,51,52,52,51,37,47,76,71,71,45,53,56,59,60,50,43,66,73,71,53,56,47,67,57,54,36,53,49,54,53,55,54,51,61,66,62,64,78,78,72,90,83,88,87,90,78,64,72,65,58,47,54,55,48,56,53,51,50,56,58,47,43,57,56,47,52,52,49,46,60,80,61,30,68,67,43,60,69,52,74,83,44,60,72,66,56,58,54,50,51,51,50,52,52,52,58,64,48,49,61,60,48,54,53,50,53,54,48,52,54,52,51,49,55,50,53,53,52,50,53,56,52,41,54,48,34,49,64,52,13,58,66,35,30,76,79,38,53,69,61,9,50,51,40,37,51,51,29,54,53,44,52,58,53,48,53,53,51,52,54,53,48,54,53,51,55,52,54,51,51,54,53,52,51,53,50,53,51,52,51,53,58,53,54,49,55,52,52,55,48,52,50,50,54,48,52,49,53,50,54,53,50,52,53,51,49,54,56,52,54,54,54,55,57,54,58,70,58,66,78,67,73,85,83,80,83,131